Protein AF-A0A7J2PLG6-F1 (afdb_monomer_lite)

Sequence (198 aa):
MCVLGKSFGFSSGSFSFTNLDLTNATNHTRTRCGAFNETLKMNRSHRKILAENLRHYLSGRITNFEFMDRIEPIYPTNDKGVKAVENSFWYCYDDLRKHKNTGKDKLTDEAENHIRRFILFLKSDNEYEWKDPKFSNPIKWILSLITFGIYPKKAEESESENIELGDERVWPFFRQTEFEKEINEPKYLNKKRHHNTV

Structure (mmCIF, N/CA/C/O backbone):
data_AF-A0A7J2PLG6-F1
#
_entry.id   AF-A0A7J2PLG6-F1
#
loop_
_atom_site.group_PDB
_atom_site.id
_atom_site.type_symbol
_atom_site.label_atom_id
_atom_site.label_alt_id
_atom_site.label_comp_id
_atom_site.label_asym_id
_atom_site.label_entity_id
_atom_site.label_seq_id
_atom_site.pdbx_PDB_ins_code
_atom_site.Cartn_x
_atom_site.Cartn_y
_atom_site.Cartn_z
_atom_site.occupancy
_atom_site.B_iso_or_equiv
_atom_site.auth_seq_id
_atom_site.auth_comp_id
_atom_site.auth_asym_id
_atom_site.auth_atom_id
_atom_site.pdbx_PDB_model_num
ATOM 1 N N . MET A 1 1 ? 39.739 20.919 -47.867 1.00 32.69 1 MET A N 1
ATOM 2 C CA . MET A 1 1 ? 40.530 19.802 -47.305 1.00 32.69 1 MET A CA 1
ATOM 3 C C . MET A 1 1 ? 39.739 18.536 -47.563 1.00 32.69 1 MET A C 1
ATOM 5 O O . MET A 1 1 ? 38.628 18.430 -47.076 1.00 32.69 1 MET A O 1
ATOM 9 N N . CYS A 1 2 ? 40.079 17.840 -48.643 1.00 27.45 2 CYS A N 1
ATOM 10 C CA . CYS A 1 2 ? 40.933 16.644 -48.640 1.00 27.45 2 CYS A CA 1
ATOM 11 C C . CYS A 1 2 ? 40.218 15.396 -48.087 1.00 27.45 2 CYS A C 1
ATOM 13 O O . CYS A 1 2 ? 39.788 15.445 -46.947 1.00 27.45 2 CYS A O 1
ATOM 15 N N . VAL A 1 3 ? 40.163 14.217 -48.714 1.00 29.70 3 VAL A N 1
ATOM 16 C CA . VAL A 1 3 ? 40.283 13.698 -50.098 1.00 29.70 3 VAL A CA 1
ATOM 17 C C . VAL A 1 3 ? 40.416 12.176 -49.907 1.00 29.70 3 VAL A C 1
ATOM 19 O O . VAL A 1 3 ? 41.252 11.767 -49.110 1.00 29.70 3 VAL A O 1
ATOM 22 N N . LEU A 1 4 ? 39.644 11.393 -50.678 1.00 34.41 4 LEU A N 1
ATOM 23 C CA . LEU A 1 4 ? 39.874 9.986 -51.085 1.00 34.41 4 LEU A CA 1
ATOM 24 C C . LEU A 1 4 ? 39.886 8.899 -49.984 1.00 34.41 4 LEU A C 1
ATOM 26 O O . LEU A 1 4 ? 40.407 9.077 -48.899 1.00 34.41 4 LEU A O 1
ATOM 30 N N . GLY A 1 5 ? 39.389 7.685 -50.208 1.00 29.52 5 GLY A N 1
ATOM 31 C CA . GLY A 1 5 ? 38.891 7.040 -51.419 1.00 29.52 5 GLY A CA 1
ATOM 32 C C . GLY A 1 5 ? 39.075 5.522 -51.301 1.00 29.52 5 GLY A C 1
ATOM 33 O O . GLY A 1 5 ? 39.943 5.071 -50.557 1.00 29.52 5 GLY A O 1
ATOM 34 N N . LYS A 1 6 ? 38.276 4.747 -52.044 1.00 34.66 6 LYS A N 1
ATOM 35 C CA . LYS A 1 6 ? 38.730 3.668 -52.945 1.00 34.66 6 LYS A CA 1
ATOM 36 C C . LYS A 1 6 ? 37.541 2.880 -53.498 1.00 34.66 6 LYS A C 1
ATOM 38 O O . LYS A 1 6 ? 36.707 2.364 -52.765 1.00 34.66 6 LYS A O 1
ATOM 43 N N . SER A 1 7 ? 37.527 2.813 -54.822 1.00 33.19 7 SER A N 1
ATOM 44 C CA . SER A 1 7 ? 36.666 2.015 -55.687 1.00 33.19 7 SER A CA 1
ATOM 45 C C . SER A 1 7 ? 37.121 0.556 -55.734 1.00 33.19 7 SER A C 1
ATOM 47 O O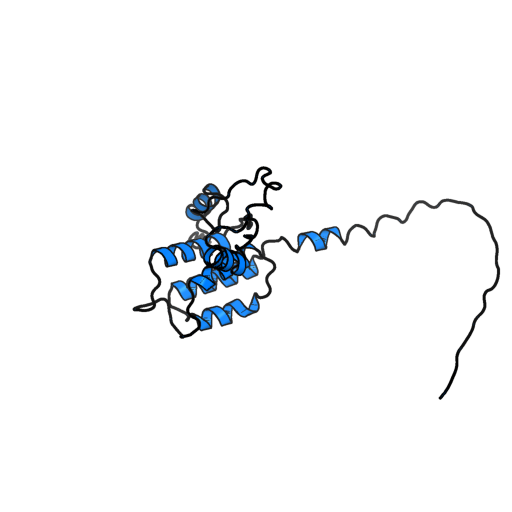 . SER A 1 7 ? 38.321 0.324 -55.738 1.00 33.19 7 SER A O 1
ATOM 49 N N . PHE A 1 8 ? 36.180 -0.374 -55.903 1.00 30.53 8 PHE A N 1
ATOM 50 C CA . PHE A 1 8 ? 36.282 -1.639 -56.658 1.00 30.53 8 PHE A CA 1
ATOM 51 C C . PHE A 1 8 ? 34.815 -2.005 -56.972 1.00 30.53 8 PHE A C 1
ATOM 53 O O . PHE A 1 8 ? 33.996 -2.029 -56.065 1.00 30.53 8 PHE A O 1
ATOM 60 N N . GLY A 1 9 ? 34.329 -2.084 -58.210 1.00 29.42 9 GLY A N 1
ATOM 61 C CA . GLY A 1 9 ? 34.795 -2.914 -59.316 1.00 29.42 9 GLY A CA 1
ATOM 62 C C . GLY A 1 9 ? 33.712 -3.974 -59.561 1.00 29.42 9 GLY A C 1
ATOM 63 O O . GLY A 1 9 ? 33.808 -5.072 -59.028 1.00 29.42 9 GLY A O 1
ATOM 64 N N . PHE A 1 10 ? 32.639 -3.627 -60.286 1.00 29.39 10 PHE A N 1
ATOM 65 C CA . PHE A 1 10 ? 31.578 -4.577 -60.645 1.00 29.39 10 PHE A CA 1
ATOM 66 C C . PHE A 1 10 ? 32.073 -5.484 -61.775 1.00 29.39 10 PHE A C 1
ATOM 68 O O . PHE A 1 10 ? 32.256 -5.029 -62.902 1.00 29.39 10 PHE A O 1
ATOM 75 N N . SER A 1 11 ? 32.295 -6.760 -61.459 1.00 33.78 11 SER A N 1
ATOM 76 C CA . SER A 1 11 ? 32.516 -7.817 -62.446 1.00 33.78 11 SER A CA 1
ATOM 77 C C . SER A 1 11 ? 31.187 -8.498 -62.760 1.00 33.78 11 SER A C 1
ATOM 79 O O . SER A 1 11 ? 30.507 -9.012 -61.872 1.00 33.78 11 SER A O 1
ATOM 81 N N . SER A 1 12 ? 30.814 -8.467 -64.034 1.00 38.50 12 SER A N 1
ATOM 82 C CA . SER A 1 12 ? 29.697 -9.196 -64.620 1.00 38.50 12 SER A CA 1
ATOM 83 C C . SER A 1 12 ? 29.982 -10.699 -64.642 1.00 38.50 12 SER A C 1
ATOM 85 O O . SER A 1 12 ? 30.903 -11.144 -65.325 1.00 38.50 12 SER A O 1
ATOM 87 N N . GLY A 1 13 ? 29.145 -11.483 -63.966 1.00 29.78 13 GLY A N 1
ATOM 88 C CA . GLY A 1 13 ? 29.085 -12.934 -64.107 1.00 29.78 13 GLY A CA 1
ATOM 89 C C . GLY A 1 13 ? 27.631 -13.391 -64.092 1.00 29.78 13 GLY A C 1
ATOM 90 O O . GLY A 1 13 ? 26.967 -13.317 -63.065 1.00 29.78 13 GLY A O 1
ATOM 91 N N . SER A 1 14 ? 27.129 -13.825 -65.247 1.00 37.16 14 SER A N 1
ATOM 92 C CA . SER A 1 14 ? 25.913 -14.642 -65.346 1.00 37.16 14 SER A CA 1
ATOM 93 C C . SER A 1 14 ? 26.238 -16.058 -64.881 1.00 37.16 14 SER A C 1
ATOM 95 O O . SER A 1 14 ? 27.313 -16.507 -65.240 1.00 37.16 14 SER A O 1
ATOM 97 N N . PHE A 1 15 ? 25.343 -16.758 -64.170 1.00 29.20 15 PHE A N 1
ATOM 98 C CA . PHE A 1 15 ? 25.041 -18.185 -64.396 1.00 29.20 15 PHE A CA 1
ATOM 99 C C . PHE A 1 15 ? 23.816 -18.664 -63.583 1.00 29.20 15 PHE A C 1
ATOM 101 O O . PHE A 1 15 ? 23.764 -18.546 -62.366 1.00 29.20 15 PHE A O 1
ATOM 108 N N . SER A 1 16 ? 22.862 -19.201 -64.350 1.00 30.00 16 SER A N 1
ATOM 109 C CA . SER A 1 16 ? 21.848 -20.246 -64.124 1.00 30.00 16 SER A CA 1
ATOM 110 C C . SER A 1 16 ? 21.074 -20.382 -62.804 1.00 30.00 16 SER A C 1
ATOM 112 O O . SER A 1 16 ? 21.605 -20.726 -61.754 1.00 30.00 16 SER A O 1
ATOM 114 N N . PHE A 1 17 ? 19.747 -20.325 -62.953 1.00 34.75 17 PHE A N 1
ATOM 115 C CA . PHE A 1 17 ? 18.782 -21.011 -62.097 1.00 34.75 17 PHE A CA 1
ATOM 116 C C . PHE A 1 17 ? 18.991 -22.528 -62.178 1.00 34.75 17 PHE A C 1
ATOM 118 O O . PHE A 1 17 ? 19.035 -23.052 -63.287 1.00 34.75 17 PHE A O 1
ATOM 125 N N . THR A 1 18 ? 19.064 -23.206 -61.029 1.00 34.62 18 THR A N 1
ATOM 126 C CA . THR A 1 18 ? 18.303 -24.433 -60.710 1.00 34.62 18 THR A CA 1
ATOM 127 C C . THR A 1 18 ? 18.626 -24.927 -59.296 1.00 34.62 18 THR A C 1
ATOM 129 O O . THR A 1 18 ? 19.777 -24.889 -58.878 1.00 34.62 18 THR A O 1
ATOM 132 N N . ASN A 1 19 ? 17.591 -25.482 -58.656 1.00 33.81 19 ASN A N 1
ATOM 133 C CA . ASN A 1 19 ? 17.579 -26.354 -57.472 1.00 33.81 19 ASN A CA 1
ATOM 134 C C . ASN A 1 19 ? 17.530 -25.684 -56.089 1.00 33.81 19 ASN A C 1
ATOM 136 O O . ASN A 1 19 ? 18.521 -25.505 -55.395 1.00 33.81 19 ASN A O 1
ATOM 140 N N . LEU A 1 20 ? 16.291 -25.335 -55.722 1.00 41.91 20 LEU A N 1
ATOM 141 C CA . LEU A 1 20 ? 15.584 -25.798 -54.522 1.00 41.91 20 LEU A CA 1
ATOM 142 C C . LEU A 1 20 ? 16.463 -26.526 -53.483 1.00 41.91 20 LEU A C 1
ATOM 144 O O . LEU A 1 20 ? 16.718 -27.717 -53.628 1.00 41.91 20 LEU A O 1
ATOM 148 N N . ASP A 1 21 ? 16.812 -25.834 -52.398 1.00 34.81 21 ASP A N 1
ATOM 149 C CA . ASP A 1 21 ? 17.150 -26.486 -51.133 1.00 34.81 21 ASP A CA 1
ATOM 150 C C . ASP A 1 21 ? 16.326 -25.836 -50.016 1.00 34.81 21 ASP A C 1
ATOM 152 O O . ASP A 1 21 ? 16.499 -24.677 -49.631 1.00 34.81 21 ASP A O 1
ATOM 156 N N . LEU A 1 22 ? 15.309 -26.577 -49.586 1.00 42.62 22 LEU A N 1
ATOM 157 C CA . LEU A 1 22 ? 14.216 -26.147 -48.721 1.00 42.62 22 LEU A CA 1
ATOM 158 C C . LEU A 1 22 ? 14.543 -26.484 -47.260 1.00 42.62 22 LEU A C 1
ATOM 160 O O . LEU A 1 22 ? 13.762 -27.144 -46.589 1.00 42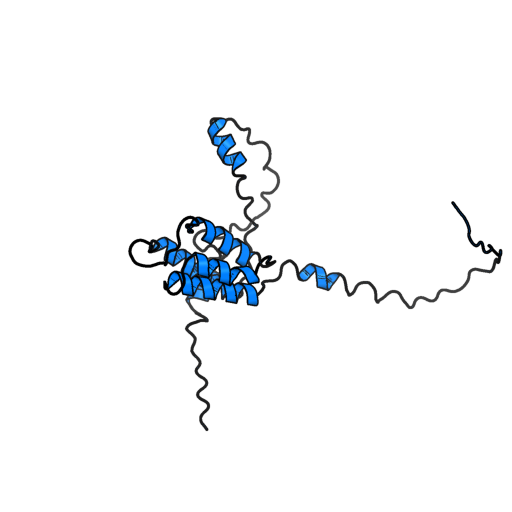.62 22 LEU A O 1
ATOM 164 N N . THR A 1 23 ? 15.699 -26.069 -46.740 1.00 43.56 23 THR A N 1
ATOM 165 C CA . THR A 1 23 ? 16.068 -26.380 -45.345 1.00 43.56 23 THR A CA 1
ATOM 166 C C . THR A 1 23 ? 16.925 -25.296 -44.692 1.00 43.56 23 THR A C 1
ATOM 168 O O . THR A 1 23 ? 18.078 -25.553 -44.363 1.00 43.56 23 THR A O 1
ATOM 171 N N . ASN A 1 24 ? 16.391 -24.085 -44.461 1.00 46.50 24 ASN A N 1
ATOM 172 C CA . ASN A 1 24 ? 16.874 -23.260 -43.332 1.00 46.50 24 ASN A CA 1
ATOM 173 C C . ASN A 1 24 ? 15.986 -22.065 -42.923 1.00 46.50 24 ASN A C 1
ATOM 175 O O . ASN A 1 24 ? 16.475 -20.973 -42.641 1.00 46.50 24 ASN A O 1
ATOM 179 N N . ALA A 1 25 ? 14.666 -22.249 -42.856 1.00 39.38 25 ALA A N 1
ATOM 180 C CA . ALA A 1 25 ? 13.738 -21.186 -42.455 1.00 39.38 25 ALA A CA 1
ATOM 181 C C . ALA A 1 25 ? 12.968 -21.523 -41.167 1.00 39.38 25 ALA A C 1
ATOM 183 O O . ALA A 1 25 ? 11.745 -21.461 -41.148 1.00 39.38 25 ALA A O 1
ATOM 184 N N . THR A 1 26 ? 13.650 -21.894 -40.077 1.00 44.25 26 THR A N 1
ATOM 185 C CA . THR A 1 26 ? 12.968 -22.201 -38.797 1.00 44.25 26 THR A CA 1
ATOM 186 C C . THR A 1 26 ? 13.691 -21.729 -37.532 1.00 44.25 26 THR A C 1
ATOM 188 O O . THR A 1 26 ? 13.482 -22.310 -36.475 1.00 44.25 26 THR A O 1
ATOM 191 N N . ASN A 1 27 ? 14.484 -20.647 -37.566 1.00 44.53 27 ASN A N 1
ATOM 192 C CA . ASN A 1 27 ? 15.124 -20.140 -36.332 1.00 44.53 27 ASN A CA 1
ATOM 193 C C . ASN A 1 27 ? 14.933 -18.649 -36.003 1.00 44.53 27 ASN A C 1
ATOM 195 O O . ASN A 1 27 ? 15.409 -18.211 -34.960 1.00 44.53 27 ASN A O 1
ATOM 199 N N . HIS A 1 28 ? 14.182 -17.866 -36.788 1.00 39.28 28 HIS A N 1
ATOM 200 C CA . HIS A 1 28 ? 14.011 -16.426 -36.502 1.00 39.28 28 HIS A CA 1
ATOM 201 C C . HIS A 1 28 ? 12.699 -16.013 -35.818 1.00 39.28 28 HIS A C 1
ATOM 203 O O . HIS A 1 28 ? 12.540 -14.847 -35.460 1.00 39.28 28 HIS A O 1
ATOM 209 N N . THR A 1 29 ? 11.782 -16.941 -35.540 1.00 40.22 29 THR A N 1
ATOM 210 C CA . THR A 1 29 ? 10.486 -16.621 -34.907 1.00 40.22 29 THR A CA 1
ATOM 211 C C . THR A 1 29 ? 10.425 -16.886 -33.400 1.00 40.22 29 THR A C 1
ATOM 213 O O . THR A 1 29 ? 9.434 -16.529 -32.766 1.00 40.22 29 THR A O 1
ATOM 216 N N . ARG A 1 30 ? 11.471 -17.454 -32.780 1.00 41.41 30 ARG A N 1
ATOM 217 C CA . ARG A 1 30 ? 11.405 -17.887 -31.368 1.00 41.41 30 ARG A CA 1
ATOM 218 C C . ARG A 1 30 ? 11.794 -16.825 -30.332 1.00 41.41 30 ARG A C 1
ATOM 220 O O . ARG A 1 30 ? 11.528 -17.019 -29.152 1.00 41.41 30 ARG A O 1
ATOM 227 N N . THR A 1 31 ? 12.350 -15.683 -30.735 1.00 42.94 31 THR A N 1
ATOM 228 C CA . THR A 1 31 ? 12.842 -14.678 -29.767 1.00 42.94 31 THR A CA 1
ATOM 229 C C . THR A 1 31 ? 11.871 -13.518 -29.535 1.00 42.94 31 THR A C 1
ATOM 231 O O . THR A 1 31 ? 11.942 -12.849 -28.510 1.00 42.94 31 THR A O 1
ATOM 234 N N . ARG A 1 32 ? 10.912 -13.281 -30.441 1.00 37.84 32 ARG A N 1
ATOM 235 C CA . ARG A 1 32 ? 10.001 -12.122 -30.344 1.00 37.84 32 ARG A CA 1
ATOM 236 C C . ARG A 1 32 ? 8.737 -12.389 -29.517 1.00 37.84 32 ARG A C 1
ATOM 238 O O . ARG A 1 32 ? 8.156 -11.452 -28.986 1.00 37.84 32 ARG A O 1
ATOM 245 N N . CYS A 1 33 ? 8.359 -13.658 -29.346 1.00 38.09 33 CYS A N 1
ATOM 246 C CA . CYS A 1 33 ? 7.206 -14.057 -28.530 1.00 38.09 33 CYS A CA 1
ATOM 247 C C . CYS A 1 33 ? 7.512 -14.063 -27.015 1.00 38.09 33 CYS A C 1
ATOM 249 O O . CYS A 1 33 ? 6.596 -13.992 -26.204 1.00 38.09 33 CYS A O 1
ATOM 251 N N . GLY A 1 34 ? 8.795 -14.117 -26.627 1.00 36.22 34 GLY A N 1
ATOM 252 C CA . GLY A 1 34 ? 9.220 -14.044 -25.222 1.00 36.22 34 GLY A CA 1
ATOM 253 C C . GLY A 1 34 ? 9.212 -12.621 -24.654 1.00 36.22 34 GLY A C 1
ATOM 254 O O . GLY A 1 34 ? 8.787 -12.420 -23.523 1.00 36.22 34 GLY A O 1
ATOM 255 N N . ALA A 1 35 ? 9.604 -11.628 -25.460 1.00 41.62 35 ALA A N 1
ATOM 256 C CA . ALA A 1 35 ? 9.714 -10.232 -25.025 1.00 41.62 35 ALA A CA 1
ATOM 257 C C . ALA A 1 35 ? 8.358 -9.501 -24.923 1.00 41.62 35 ALA A C 1
ATOM 259 O O . ALA A 1 35 ? 8.227 -8.538 -24.173 1.00 41.62 35 ALA A O 1
ATOM 260 N N . PHE A 1 36 ? 7.325 -9.959 -25.643 1.00 40.47 36 PHE A N 1
ATOM 261 C CA . PHE A 1 36 ? 5.990 -9.345 -25.585 1.00 40.47 36 PHE A CA 1
ATOM 262 C C . PHE A 1 36 ? 5.192 -9.753 -24.330 1.00 40.47 36 PHE A C 1
ATOM 264 O O . PHE A 1 36 ? 4.306 -9.025 -23.900 1.00 40.47 36 PHE A O 1
ATOM 271 N N . ASN A 1 37 ? 5.547 -10.870 -23.686 1.00 42.91 37 ASN A N 1
ATOM 272 C CA . ASN A 1 37 ? 4.908 -11.331 -22.444 1.00 42.91 37 ASN A CA 1
ATOM 273 C C . ASN A 1 37 ? 5.548 -10.760 -21.166 1.00 42.91 37 ASN A C 1
ATOM 275 O O . ASN A 1 37 ? 5.071 -11.023 -20.063 1.00 42.91 37 ASN A O 1
ATOM 279 N N . GLU A 1 38 ? 6.625 -9.984 -21.282 1.00 45.03 38 GLU A N 1
ATOM 280 C CA . GLU A 1 38 ? 7.332 -9.407 -20.132 1.00 45.03 38 GLU A CA 1
ATOM 281 C C . GLU A 1 38 ? 6.713 -8.075 -19.663 1.00 45.03 38 GLU A C 1
ATOM 283 O O . GLU A 1 38 ? 6.906 -7.658 -18.523 1.00 45.03 38 GLU A O 1
ATOM 288 N N . THR A 1 39 ? 5.893 -7.432 -20.501 1.00 48.12 39 THR A N 1
ATOM 289 C CA . THR A 1 39 ? 5.262 -6.127 -20.226 1.00 48.12 39 THR A CA 1
ATOM 290 C C . THR A 1 39 ? 3.930 -6.205 -19.472 1.00 48.12 39 THR A C 1
ATOM 292 O O . THR A 1 39 ? 3.474 -5.187 -18.959 1.00 48.12 39 THR A O 1
ATOM 295 N N . LEU A 1 40 ? 3.322 -7.390 -19.346 1.00 54.06 40 LEU A N 1
ATOM 296 C CA . LEU A 1 40 ? 2.063 -7.603 -18.608 1.00 54.06 40 LEU A CA 1
ATOM 297 C C . LEU A 1 40 ? 2.243 -8.367 -17.290 1.00 54.06 40 LEU A C 1
ATOM 299 O O . LEU A 1 40 ? 1.289 -8.551 -16.540 1.00 54.06 40 LEU A O 1
ATOM 303 N N . LYS A 1 41 ? 3.459 -8.827 -16.994 1.00 68.00 41 LYS A N 1
ATOM 304 C CA . LYS A 1 41 ? 3.670 -9.817 -15.946 1.00 68.00 41 LYS A CA 1
ATOM 305 C C . LYS A 1 41 ? 3.757 -9.167 -14.567 1.00 68.00 41 LYS A C 1
ATOM 307 O O . LYS A 1 41 ? 4.602 -8.306 -14.326 1.00 68.00 41 LYS A O 1
ATOM 312 N N . MET A 1 42 ? 2.922 -9.648 -13.645 1.00 80.25 42 MET A N 1
ATOM 313 C CA . MET A 1 42 ? 3.057 -9.411 -12.206 1.00 80.25 42 MET A CA 1
ATOM 314 C C . MET A 1 42 ? 4.531 -9.534 -11.770 1.00 80.25 42 MET A C 1
ATOM 316 O O . MET A 1 42 ? 5.157 -10.585 -11.938 1.00 80.25 42 MET A O 1
ATOM 320 N N . ASN A 1 43 ? 5.071 -8.488 -11.144 1.00 89.88 43 ASN A N 1
ATOM 321 C CA . ASN A 1 43 ? 6.421 -8.469 -10.595 1.00 89.88 43 ASN A CA 1
ATOM 322 C C . ASN A 1 43 ? 6.370 -8.717 -9.085 1.00 89.88 43 ASN A C 1
ATOM 324 O O . ASN A 1 43 ? 6.169 -7.813 -8.268 1.00 89.88 43 ASN A O 1
ATOM 328 N N . ARG A 1 44 ? 6.604 -9.976 -8.701 1.00 92.12 44 ARG A N 1
ATOM 329 C CA . ARG A 1 44 ? 6.548 -10.407 -7.299 1.00 92.12 44 ARG A CA 1
ATOM 330 C C . ARG A 1 44 ? 7.496 -9.631 -6.387 1.00 92.12 44 ARG A C 1
ATOM 332 O O . ARG A 1 44 ? 7.140 -9.369 -5.238 1.00 92.12 44 ARG A O 1
ATOM 339 N N . SER A 1 45 ? 8.693 -9.303 -6.872 1.00 94.75 45 SER A N 1
ATOM 340 C CA . SER A 1 45 ? 9.695 -8.582 -6.084 1.00 94.75 45 SER A CA 1
ATOM 341 C C . SER A 1 45 ? 9.188 -7.185 -5.731 1.00 94.75 45 SER A C 1
ATOM 343 O O . SER A 1 45 ? 9.154 -6.816 -4.557 1.00 94.75 45 SER A O 1
ATOM 345 N N . HIS A 1 46 ? 8.667 -6.460 -6.725 1.00 95.62 46 HIS A N 1
ATOM 346 C CA . HIS A 1 46 ? 8.139 -5.109 -6.531 1.00 95.62 46 HIS A CA 1
ATOM 347 C C . HIS A 1 46 ? 6.919 -5.112 -5.609 1.00 95.62 46 HIS A C 1
ATOM 349 O O . HIS A 1 46 ? 6.861 -4.341 -4.651 1.00 95.62 46 HIS A O 1
ATOM 355 N N . ARG A 1 47 ? 5.986 -6.053 -5.814 1.00 95.94 47 ARG A N 1
ATOM 356 C CA . ARG A 1 47 ? 4.840 -6.227 -4.912 1.00 95.94 47 ARG A CA 1
ATOM 357 C C . ARG A 1 47 ? 5.262 -6.517 -3.474 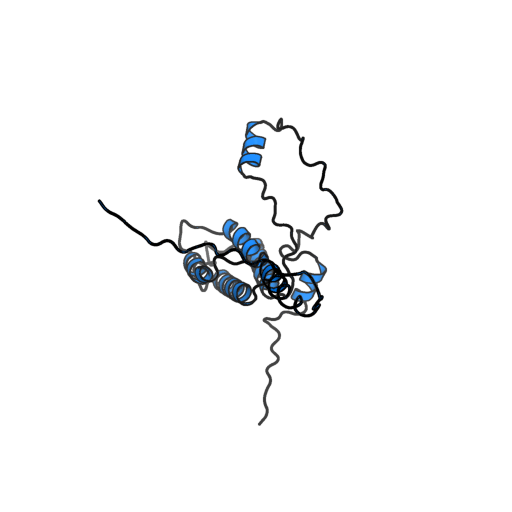1.00 95.94 47 ARG A C 1
ATOM 359 O O . ARG A 1 47 ? 4.659 -5.997 -2.535 1.00 95.94 47 ARG A O 1
ATOM 366 N N . LYS A 1 48 ? 6.301 -7.340 -3.278 1.00 95.81 48 LYS A N 1
ATOM 367 C CA . LYS A 1 48 ? 6.824 -7.654 -1.944 1.00 95.81 48 LYS A CA 1
ATOM 368 C C . LYS A 1 48 ? 7.358 -6.399 -1.254 1.00 95.81 48 LYS A C 1
ATOM 370 O O . LYS A 1 48 ? 6.989 -6.197 -0.098 1.00 95.81 48 LYS A O 1
ATOM 375 N N . ILE A 1 49 ? 8.172 -5.606 -1.954 1.00 96.88 49 ILE A N 1
ATOM 376 C CA . ILE A 1 49 ? 8.779 -4.368 -1.444 1.00 96.88 49 ILE A CA 1
ATOM 377 C C . ILE A 1 49 ? 7.695 -3.353 -1.069 1.00 96.88 49 ILE A C 1
ATOM 379 O O . ILE A 1 49 ? 7.691 -2.858 0.058 1.00 96.88 49 ILE A O 1
ATOM 383 N N . LEU A 1 50 ? 6.730 -3.096 -1.958 1.00 97.06 50 LEU A N 1
ATOM 384 C CA . LEU A 1 50 ? 5.655 -2.140 -1.683 1.00 97.06 50 LEU A CA 1
ATOM 385 C C . LEU A 1 50 ? 4.797 -2.578 -0.486 1.00 97.06 50 LEU A C 1
ATOM 387 O O . LEU A 1 50 ? 4.561 -1.798 0.433 1.00 97.06 50 LEU A O 1
ATOM 391 N N . ALA A 1 51 ? 4.385 -3.847 -0.439 1.00 96.69 51 ALA A N 1
ATOM 392 C CA . ALA A 1 51 ? 3.562 -4.366 0.653 1.00 96.69 51 ALA A CA 1
ATOM 393 C C . ALA A 1 51 ? 4.265 -4.312 2.020 1.00 96.69 51 ALA A C 1
ATOM 395 O O . ALA A 1 51 ? 3.627 -4.069 3.046 1.00 96.69 51 ALA A O 1
ATOM 396 N N . GLU A 1 52 ? 5.573 -4.570 2.054 1.00 96.75 52 GLU A N 1
ATOM 397 C CA . GLU A 1 52 ? 6.365 -4.513 3.283 1.00 96.75 52 GLU A CA 1
ATOM 398 C C . GLU A 1 52 ? 6.495 -3.078 3.801 1.00 96.75 52 GLU A C 1
ATOM 400 O O . GLU A 1 52 ? 6.256 -2.825 4.985 1.00 96.75 52 GLU A O 1
ATOM 405 N N . ASN A 1 53 ? 6.764 -2.124 2.910 1.00 97.44 53 ASN A N 1
ATOM 406 C CA . ASN A 1 53 ? 6.850 -0.715 3.276 1.00 97.44 53 ASN A CA 1
ATOM 407 C C . ASN A 1 53 ? 5.489 -0.126 3.676 1.00 97.44 53 ASN A C 1
ATOM 409 O O . ASN A 1 53 ? 5.422 0.569 4.689 1.00 97.44 53 ASN A O 1
ATOM 413 N N . LEU A 1 54 ? 4.393 -0.485 2.995 1.00 95.88 54 LEU A N 1
ATOM 414 C CA . LEU A 1 54 ? 3.034 -0.110 3.415 1.00 95.88 54 LEU A CA 1
ATOM 415 C C . LEU A 1 54 ? 2.737 -0.618 4.829 1.00 95.88 54 LEU A C 1
ATOM 417 O O . LEU A 1 54 ? 2.217 0.120 5.663 1.00 95.88 54 LEU A O 1
ATOM 421 N N . ARG A 1 55 ? 3.125 -1.860 5.145 1.00 96.25 55 ARG A N 1
ATOM 422 C CA . ARG A 1 55 ? 2.973 -2.419 6.495 1.00 96.25 55 ARG A CA 1
ATOM 423 C C . ARG A 1 55 ? 3.794 -1.648 7.527 1.00 96.25 55 ARG A C 1
ATOM 425 O O . ARG A 1 55 ? 3.312 -1.413 8.635 1.00 96.25 55 ARG A O 1
ATOM 432 N N . HIS A 1 56 ? 5.030 -1.273 7.201 1.00 97.38 56 HIS A N 1
ATOM 433 C CA . HIS A 1 56 ? 5.867 -0.480 8.096 1.00 97.38 56 HIS A CA 1
ATOM 434 C C . HIS A 1 56 ? 5.281 0.907 8.357 1.00 97.38 56 HIS A C 1
ATOM 436 O O . HIS A 1 56 ? 5.220 1.304 9.525 1.00 97.38 56 HIS A O 1
ATOM 442 N N . TYR A 1 57 ? 4.809 1.596 7.316 1.00 95.75 57 TYR A N 1
ATOM 443 C CA . TYR A 1 57 ? 4.172 2.904 7.448 1.00 95.75 57 TYR A CA 1
ATOM 444 C C . TYR A 1 57 ? 2.884 2.809 8.269 1.00 95.75 57 TYR A C 1
ATOM 446 O O . TYR A 1 57 ? 2.760 3.498 9.277 1.00 95.75 57 TYR A O 1
ATOM 454 N N . LEU A 1 58 ? 1.997 1.864 7.932 1.00 94.75 58 LEU A N 1
ATOM 455 C CA . LEU A 1 58 ? 0.746 1.618 8.654 1.00 94.75 58 LEU A CA 1
ATOM 456 C C . LEU A 1 58 ? 0.986 1.337 10.146 1.00 94.75 58 LEU A C 1
ATOM 458 O O . LEU A 1 58 ? 0.227 1.791 10.992 1.00 94.75 58 LEU A O 1
ATOM 462 N N . SER A 1 59 ? 2.065 0.626 10.486 1.00 96.06 59 SER A N 1
ATOM 463 C CA . SER A 1 59 ? 2.447 0.362 11.882 1.00 96.06 59 SER A CA 1
ATOM 464 C C . SER A 1 59 ? 3.139 1.532 12.602 1.00 96.06 59 SER A C 1
ATOM 466 O O . SER A 1 59 ? 3.565 1.364 13.744 1.00 96.06 59 SER A O 1
ATOM 468 N N . GLY A 1 60 ? 3.335 2.676 11.940 1.00 95.94 60 GLY A N 1
ATOM 469 C CA . GLY A 1 60 ? 4.042 3.837 12.489 1.00 95.94 60 GLY A CA 1
ATOM 470 C C . GLY A 1 60 ? 5.553 3.638 12.665 1.00 95.94 60 GLY A C 1
ATOM 471 O O . GLY A 1 60 ? 6.212 4.418 13.355 1.00 95.94 60 GLY A O 1
ATOM 472 N N . ARG A 1 61 ? 6.140 2.585 12.079 1.00 97.50 61 ARG A N 1
ATOM 473 C CA . ARG A 1 61 ? 7.576 2.283 12.232 1.00 97.50 61 ARG A CA 1
ATOM 474 C C . ARG A 1 61 ? 8.444 3.249 11.444 1.00 97.50 61 ARG A C 1
ATOM 476 O O . ARG A 1 61 ? 9.464 3.698 11.963 1.00 97.50 61 ARG A O 1
ATOM 483 N N . ILE A 1 62 ? 8.010 3.568 10.231 1.00 97.50 62 ILE A N 1
ATOM 484 C CA . ILE A 1 62 ? 8.682 4.491 9.319 1.00 97.50 62 ILE A CA 1
ATOM 485 C C . ILE A 1 62 ? 7.828 5.733 9.111 1.00 97.50 62 ILE A C 1
ATOM 487 O O . ILE A 1 62 ? 6.615 5.703 9.336 1.00 97.50 62 ILE A O 1
ATOM 491 N N . THR A 1 63 ? 8.463 6.823 8.705 1.00 96.19 63 THR A N 1
ATOM 492 C CA . THR A 1 63 ? 7.742 8.025 8.282 1.00 96.19 63 THR A CA 1
ATOM 493 C C . THR A 1 63 ? 7.240 7.904 6.850 1.00 96.19 63 THR A C 1
ATOM 495 O O . THR A 1 63 ? 7.679 7.037 6.099 1.00 96.19 63 THR A O 1
ATOM 498 N N . ASN A 1 64 ? 6.361 8.819 6.461 1.00 93.25 64 ASN A N 1
ATOM 499 C CA . ASN A 1 64 ? 5.944 9.031 5.078 1.00 93.25 64 ASN A CA 1
ATOM 500 C C . ASN A 1 64 ? 7.169 9.182 4.138 1.00 93.25 64 ASN A C 1
ATOM 502 O O . ASN A 1 64 ? 7.305 8.411 3.196 1.00 93.25 64 ASN A O 1
ATOM 506 N N . PHE A 1 65 ? 8.137 10.056 4.453 1.00 94.75 65 PHE A N 1
ATOM 507 C CA . PHE A 1 65 ? 9.333 10.222 3.603 1.00 94.75 65 PHE A CA 1
ATOM 508 C C . PHE A 1 65 ? 10.207 8.960 3.520 1.00 94.75 65 PHE A C 1
ATOM 510 O O . PHE A 1 65 ? 10.577 8.541 2.433 1.00 94.75 65 PHE A O 1
ATOM 517 N N . GLU A 1 66 ? 10.451 8.277 4.643 1.00 96.75 66 GLU A N 1
ATOM 518 C CA . GLU A 1 66 ? 11.174 6.997 4.647 1.00 96.75 66 GLU A CA 1
ATOM 519 C C . GLU A 1 66 ? 10.441 5.903 3.860 1.00 96.75 66 GLU A C 1
ATOM 521 O O . GLU A 1 66 ? 11.078 4.984 3.353 1.00 96.75 66 GLU A O 1
ATOM 526 N N . PHE A 1 67 ? 9.108 5.958 3.779 1.00 95.44 67 PHE A N 1
ATOM 527 C CA . PHE A 1 67 ? 8.345 5.076 2.904 1.00 95.44 67 PHE A CA 1
ATOM 528 C C . PHE A 1 67 ? 8.690 5.347 1.436 1.00 95.44 67 PHE A C 1
ATOM 530 O O . PHE A 1 67 ? 9.011 4.388 0.737 1.00 95.44 67 PHE A O 1
ATOM 537 N N . MET A 1 68 ? 8.706 6.614 1.008 1.00 91.69 68 MET A N 1
ATOM 538 C CA . MET A 1 68 ? 9.053 7.007 -0.365 1.00 91.69 68 MET A CA 1
ATOM 539 C C . MET A 1 68 ? 10.471 6.575 -0.743 1.00 91.69 68 MET A C 1
ATOM 541 O O . MET A 1 68 ? 10.645 5.875 -1.741 1.00 91.69 68 MET A O 1
ATOM 545 N N . ASP A 1 69 ? 11.456 6.866 0.109 1.00 95.12 69 ASP A N 1
ATOM 546 C CA . ASP A 1 69 ? 12.856 6.474 -0.113 1.00 95.12 69 ASP A CA 1
ATOM 547 C C . ASP A 1 69 ? 13.002 4.951 -0.293 1.00 95.12 69 ASP A C 1
ATOM 549 O O . ASP A 1 69 ? 13.805 4.459 -1.083 1.00 95.12 69 ASP A O 1
ATOM 553 N N . ARG A 1 70 ? 12.209 4.158 0.439 1.00 96.19 70 ARG A N 1
ATOM 554 C CA . ARG A 1 70 ? 12.289 2.689 0.395 1.00 96.19 70 ARG A CA 1
ATOM 555 C C . ARG A 1 70 ? 11.569 2.058 -0.788 1.00 96.19 70 ARG A C 1
ATOM 557 O O . ARG A 1 70 ? 11.843 0.893 -1.088 1.00 96.19 70 ARG A O 1
ATOM 564 N N . ILE A 1 71 ? 10.636 2.768 -1.416 1.00 95.19 71 ILE A N 1
ATOM 565 C CA . ILE A 1 71 ? 9.966 2.301 -2.634 1.00 95.19 71 ILE A CA 1
ATOM 566 C C . ILE A 1 71 ? 10.606 2.878 -3.900 1.00 95.19 71 ILE A C 1
ATOM 568 O O . ILE A 1 71 ? 10.377 2.331 -4.969 1.00 95.19 71 ILE A O 1
ATOM 572 N N . GLU A 1 72 ? 11.463 3.897 -3.809 1.00 94.06 72 GLU A N 1
ATOM 573 C CA . GLU A 1 72 ? 12.220 4.431 -4.952 1.00 94.06 72 GLU A CA 1
ATOM 574 C C . GLU A 1 72 ? 12.882 3.335 -5.824 1.00 94.06 72 GLU A C 1
ATOM 576 O O . GLU A 1 72 ? 12.702 3.367 -7.044 1.00 94.06 72 GLU A O 1
ATOM 581 N N . PRO A 1 73 ? 13.536 2.289 -5.266 1.00 94.69 73 PRO A N 1
ATOM 582 C CA . PRO A 1 73 ? 14.233 1.287 -6.076 1.00 94.69 73 PRO A CA 1
ATOM 583 C C . PRO A 1 73 ? 13.338 0.413 -6.966 1.00 94.69 73 PRO A C 1
ATOM 585 O O . PRO A 1 73 ? 13.861 -0.317 -7.807 1.00 94.69 73 PRO A O 1
ATOM 588 N N . ILE A 1 74 ? 12.013 0.420 -6.767 1.00 93.75 74 ILE A N 1
ATOM 589 C CA . ILE A 1 74 ? 11.079 -0.337 -7.617 1.00 93.75 74 ILE A CA 1
ATOM 590 C C . ILE A 1 74 ? 10.534 0.492 -8.786 1.00 93.75 74 ILE A C 1
ATOM 592 O O . ILE A 1 74 ? 9.742 -0.034 -9.571 1.00 93.75 74 ILE A O 1
ATOM 596 N N . TYR A 1 75 ? 10.963 1.752 -8.939 1.00 87.25 75 TYR A N 1
ATOM 597 C CA . TYR A 1 75 ? 10.556 2.622 -10.041 1.00 87.25 75 TYR A CA 1
ATOM 598 C C . TYR A 1 75 ? 11.625 2.737 -11.144 1.00 87.25 75 TYR A C 1
ATOM 600 O O . TYR A 1 75 ? 12.806 2.896 -10.843 1.00 87.25 75 TYR A O 1
ATOM 608 N N . PRO A 1 76 ? 11.220 2.711 -12.433 1.00 87.38 76 PRO A N 1
ATOM 609 C CA . PRO A 1 76 ? 9.867 2.442 -12.925 1.00 87.38 76 PRO A CA 1
ATOM 610 C C . PRO A 1 76 ? 9.517 0.940 -12.878 1.00 87.38 76 PRO A C 1
ATOM 612 O O . PRO A 1 76 ? 10.315 0.081 -13.244 1.00 87.38 76 PRO A O 1
ATOM 615 N N . THR A 1 77 ? 8.281 0.614 -12.488 1.00 89.75 77 THR A N 1
ATOM 616 C CA . THR A 1 77 ? 7.758 -0.766 -12.481 1.00 89.75 77 THR A CA 1
ATOM 617 C C . THR A 1 77 ? 6.838 -1.030 -13.679 1.00 89.75 77 THR A C 1
ATOM 619 O O . THR A 1 77 ? 6.078 -0.157 -14.098 1.00 89.75 77 THR A O 1
ATOM 622 N N . ASN A 1 78 ? 6.838 -2.256 -14.210 1.00 89.50 78 ASN A N 1
ATOM 623 C CA . ASN A 1 78 ? 5.859 -2.703 -15.214 1.00 89.50 78 ASN A CA 1
ATOM 624 C C . ASN A 1 78 ? 4.632 -3.401 -14.599 1.00 89.50 78 ASN A C 1
ATOM 626 O O . ASN A 1 78 ? 3.660 -3.654 -15.303 1.00 89.50 78 ASN A O 1
ATOM 630 N N . ASP A 1 79 ? 4.634 -3.676 -13.291 1.00 91.81 79 ASP A N 1
ATOM 631 C CA . ASP A 1 79 ? 3.482 -4.277 -12.613 1.00 91.81 79 ASP A CA 1
ATOM 632 C C . ASP A 1 79 ? 2.366 -3.240 -12.429 1.00 91.81 79 ASP A C 1
ATOM 634 O O . ASP A 1 79 ? 2.494 -2.303 -11.633 1.00 91.81 79 ASP A O 1
ATOM 638 N N . LYS A 1 80 ? 1.262 -3.423 -13.162 1.00 91.94 80 LYS A N 1
ATOM 639 C CA . LYS A 1 80 ? 0.085 -2.543 -13.113 1.00 91.94 80 LYS A CA 1
ATOM 640 C C . LYS A 1 80 ? -0.540 -2.469 -11.722 1.00 91.94 80 LYS A C 1
ATOM 642 O O . LYS A 1 80 ? -0.959 -1.399 -11.301 1.00 91.94 80 LYS A O 1
ATOM 647 N N . GLY A 1 81 ? -0.537 -3.574 -10.977 1.00 92.31 81 GLY A N 1
ATOM 648 C CA . GLY A 1 81 ? -1.072 -3.618 -9.619 1.00 92.31 81 GLY A CA 1
ATOM 649 C C . GLY A 1 81 ? -0.238 -2.797 -8.639 1.00 92.31 81 GLY A C 1
ATOM 650 O O . GLY A 1 81 ? -0.793 -2.120 -7.779 1.00 92.31 81 GLY A O 1
ATOM 651 N N . VAL A 1 82 ? 1.089 -2.803 -8.799 1.00 94.50 82 VAL A N 1
ATOM 652 C CA . VAL A 1 82 ? 1.990 -1.942 -8.012 1.00 94.50 82 VAL A CA 1
ATOM 653 C C . VAL A 1 82 ? 1.721 -0.468 -8.318 1.00 94.50 82 VAL A C 1
ATOM 655 O O . VAL A 1 82 ? 1.521 0.302 -7.383 1.00 94.50 82 VAL A O 1
ATOM 658 N N . LYS A 1 83 ? 1.639 -0.095 -9.604 1.00 92.19 83 LYS A N 1
ATOM 659 C CA . LYS A 1 83 ? 1.318 1.279 -10.037 1.00 92.19 83 LYS A CA 1
ATOM 660 C C . LYS A 1 83 ? -0.025 1.756 -9.496 1.00 92.19 83 LYS A C 1
ATOM 662 O O . LYS A 1 83 ? -0.139 2.859 -8.982 1.00 92.19 83 LYS A O 1
ATOM 667 N N . ALA A 1 84 ? -1.051 0.919 -9.606 1.00 91.06 84 ALA A N 1
ATOM 668 C CA . ALA A 1 84 ? -2.399 1.269 -9.187 1.00 91.06 84 ALA A CA 1
ATOM 669 C C . ALA A 1 84 ? -2.495 1.505 -7.673 1.00 91.06 84 ALA A C 1
ATOM 671 O O . ALA A 1 84 ? -3.112 2.479 -7.233 1.00 91.06 84 ALA A O 1
ATOM 672 N N . VAL A 1 85 ? -1.859 0.636 -6.880 1.00 92.62 85 VAL A N 1
ATOM 673 C CA . VAL A 1 85 ? -1.809 0.778 -5.421 1.00 92.62 85 VAL A CA 1
ATOM 674 C C . VAL A 1 85 ? -1.024 2.016 -5.006 1.00 92.62 85 VAL A C 1
ATOM 676 O O . VAL A 1 85 ? -1.498 2.751 -4.145 1.00 92.62 85 VAL A O 1
ATOM 679 N N . GLU A 1 86 ? 0.145 2.266 -5.596 1.00 90.31 86 GLU A N 1
ATOM 680 C CA . GLU A 1 86 ? 0.924 3.467 -5.285 1.00 90.31 86 GLU A CA 1
ATOM 681 C C . GLU A 1 86 ? 0.151 4.742 -5.636 1.00 90.31 86 GLU A C 1
ATOM 683 O O . GLU A 1 86 ? -0.032 5.584 -4.760 1.00 90.31 86 GLU A O 1
ATOM 688 N N . ASN A 1 87 ? -0.375 4.853 -6.858 1.00 86.69 87 ASN A N 1
ATOM 689 C CA . ASN A 1 87 ? -1.173 6.011 -7.268 1.00 86.69 87 ASN A CA 1
ATOM 690 C C . ASN A 1 87 ? -2.349 6.267 -6.316 1.00 86.69 87 ASN A C 1
ATOM 692 O O . ASN A 1 87 ? -2.665 7.411 -6.007 1.00 86.69 87 ASN A O 1
ATOM 696 N N . SER A 1 88 ? -2.995 5.208 -5.824 1.00 86.12 88 SER A N 1
ATOM 697 C CA . SER A 1 88 ? -4.095 5.350 -4.863 1.00 86.12 88 SER A CA 1
ATOM 698 C C . SER A 1 88 ? -3.605 5.766 -3.478 1.00 86.12 88 SER A C 1
ATOM 700 O O . SER A 1 88 ? -4.246 6.576 -2.815 1.00 86.12 88 SER A O 1
ATOM 702 N N . PHE A 1 89 ? -2.454 5.249 -3.045 1.00 83.94 89 PHE A N 1
ATOM 703 C CA . PHE A 1 89 ? -1.826 5.632 -1.784 1.00 83.94 89 PHE A CA 1
ATOM 704 C C . PHE A 1 89 ? -1.355 7.093 -1.787 1.00 83.94 89 PHE A C 1
ATOM 706 O O . PHE A 1 89 ? -1.439 7.749 -0.751 1.00 83.94 89 PHE A O 1
ATOM 713 N N . TRP A 1 90 ? -0.941 7.623 -2.944 1.00 79.50 90 TRP A N 1
ATOM 714 C CA . TRP A 1 90 ? -0.550 9.026 -3.114 1.00 79.50 90 TRP A CA 1
ATOM 715 C C . TRP A 1 90 ? -1.637 10.005 -2.643 1.00 79.50 90 TRP A C 1
ATOM 717 O O . TRP A 1 90 ? -1.341 10.996 -1.985 1.00 79.50 90 TRP A O 1
ATOM 727 N N . TYR A 1 91 ? -2.917 9.705 -2.886 1.00 71.50 91 TYR A N 1
ATOM 728 C CA . TYR A 1 91 ? -4.029 10.554 -2.432 1.00 71.50 91 TYR A CA 1
ATOM 729 C C . TYR A 1 91 ? -4.220 10.584 -0.909 1.00 71.50 91 TYR A C 1
ATOM 731 O O . TYR A 1 91 ? -4.914 11.459 -0.395 1.00 71.50 91 TYR A O 1
ATOM 739 N N . CYS A 1 92 ? -3.627 9.639 -0.180 1.00 66.69 92 CYS A N 1
ATOM 740 C CA . CYS A 1 92 ? -3.662 9.583 1.281 1.00 66.69 92 CYS A CA 1
ATOM 741 C C . CYS A 1 92 ? -2.395 10.168 1.927 1.00 66.69 92 CYS A C 1
ATOM 743 O O . CYS A 1 92 ? -2.207 10.018 3.135 1.00 66.69 92 CYS A O 1
ATOM 745 N N . TYR A 1 93 ? -1.515 10.786 1.136 1.00 68.38 93 TYR A N 1
ATOM 746 C CA . TYR A 1 93 ? -0.170 11.178 1.537 1.00 68.38 93 TYR A CA 1
ATOM 747 C C . TYR A 1 93 ? -0.039 12.704 1.730 1.00 68.38 93 TYR A C 1
ATOM 749 O O . TYR A 1 93 ? -0.677 13.487 1.032 1.00 68.38 93 TYR A O 1
ATOM 757 N N . ASP A 1 94 ? 0.795 13.134 2.686 1.00 80.56 94 ASP A N 1
ATOM 758 C CA . ASP A 1 94 ? 1.161 14.546 2.925 1.00 80.56 94 ASP A CA 1
ATOM 759 C C . ASP A 1 94 ? 2.651 14.746 2.600 1.00 80.56 94 ASP A C 1
ATOM 761 O O . ASP A 1 94 ? 3.521 14.249 3.321 1.00 80.56 94 ASP A O 1
ATOM 765 N N . ASP A 1 95 ? 2.935 15.462 1.507 1.00 80.56 95 ASP A N 1
ATOM 766 C CA . ASP A 1 95 ? 4.290 15.763 1.016 1.00 80.56 95 ASP A CA 1
ATOM 767 C C . ASP A 1 95 ? 4.971 16.923 1.751 1.00 80.56 95 ASP A C 1
ATOM 769 O O . ASP A 1 95 ? 6.187 17.097 1.666 1.00 80.56 95 ASP A O 1
ATOM 773 N N . LEU A 1 96 ? 4.210 17.745 2.473 1.00 85.81 96 LEU A N 1
ATOM 774 C CA . LEU A 1 96 ? 4.718 18.992 3.042 1.00 85.81 96 LEU A CA 1
ATOM 775 C C . LEU A 1 96 ? 5.385 18.770 4.398 1.00 85.81 96 LEU A C 1
ATOM 777 O O . LEU A 1 96 ? 6.152 19.617 4.865 1.00 85.81 96 LEU A O 1
ATOM 781 N N . ARG A 1 97 ? 5.102 17.639 5.054 1.00 91.56 97 ARG A N 1
ATOM 782 C CA . ARG A 1 97 ? 5.570 17.380 6.414 1.00 91.56 97 ARG A CA 1
ATOM 783 C C . ARG A 1 97 ? 5.918 15.919 6.664 1.00 91.56 97 ARG A C 1
ATOM 785 O O . ARG A 1 97 ? 5.123 15.010 6.435 1.00 91.56 97 ARG A O 1
ATOM 792 N N . LYS A 1 98 ? 7.081 15.707 7.290 1.00 94.94 98 LYS A N 1
ATOM 793 C CA . LYS A 1 98 ? 7.490 14.398 7.815 1.00 94.94 98 LYS A CA 1
ATOM 794 C C . LYS A 1 98 ? 6.565 13.975 8.964 1.00 94.94 98 LYS A C 1
ATOM 796 O O . LYS A 1 98 ? 6.479 14.675 9.974 1.00 94.94 98 LYS A O 1
ATOM 801 N N . HIS A 1 99 ? 5.912 12.824 8.843 1.00 93.50 99 HIS A N 1
ATOM 802 C CA . HIS A 1 99 ? 5.010 12.280 9.861 1.00 93.50 99 HIS A CA 1
ATOM 803 C C . HIS A 1 99 ? 4.985 10.742 9.850 1.00 93.50 99 HIS A C 1
ATOM 805 O O . HIS A 1 99 ? 5.458 10.095 8.915 1.00 93.50 99 HIS A O 1
ATOM 811 N N . LYS A 1 100 ? 4.448 10.151 10.920 1.00 95.56 100 LYS A N 1
ATOM 812 C CA . LYS A 1 100 ? 4.201 8.706 11.076 1.00 95.56 100 LYS A CA 1
ATOM 813 C C . LYS A 1 100 ? 2.701 8.477 11.226 1.00 95.56 100 LYS A C 1
ATOM 815 O O . LYS A 1 100 ? 2.028 9.360 11.745 1.00 95.56 100 LYS A O 1
ATOM 820 N N . ASN A 1 101 ? 2.205 7.287 10.878 1.00 93.69 101 ASN A N 1
ATOM 82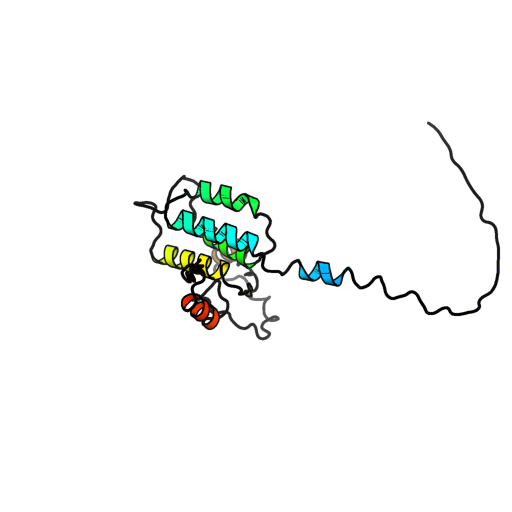1 C CA . ASN A 1 101 ? 0.809 6.897 11.115 1.00 93.69 101 ASN A CA 1
ATOM 822 C C . ASN A 1 101 ? 0.519 6.663 12.617 1.00 93.69 101 ASN A C 1
ATOM 824 O O . ASN A 1 101 ? 0.313 5.535 13.062 1.00 93.69 101 ASN A O 1
ATOM 828 N N . THR A 1 102 ? 0.597 7.713 13.435 1.00 94.88 102 THR A N 1
ATOM 829 C CA . THR A 1 102 ? 0.443 7.656 14.896 1.00 94.88 102 THR A CA 1
ATOM 830 C C . THR A 1 102 ? -0.077 8.979 15.451 1.00 94.88 102 THR A C 1
ATOM 832 O O . THR A 1 102 ? 0.251 10.046 14.933 1.00 94.88 102 THR A O 1
ATOM 835 N N . GLY A 1 103 ? -0.800 8.930 16.572 1.00 93.69 103 GLY A N 1
ATOM 836 C CA . GLY A 1 103 ? -1.256 10.133 17.273 1.00 93.69 103 GLY A CA 1
ATOM 837 C C . GLY A 1 103 ? -2.151 11.007 16.392 1.00 93.69 103 GLY A C 1
ATOM 838 O O . GLY A 1 103 ? -3.077 10.504 15.766 1.00 93.69 103 GLY A O 1
ATOM 839 N N . LYS A 1 104 ? -1.857 12.310 16.330 1.00 92.00 104 LYS A N 1
ATOM 840 C CA . LYS A 1 104 ? -2.609 13.281 15.512 1.00 92.00 104 LYS A CA 1
ATOM 841 C C . LYS A 1 104 ? -2.479 13.069 13.997 1.00 92.00 104 LYS A C 1
ATOM 843 O O . LYS A 1 104 ? -3.302 13.576 13.251 1.00 92.00 104 LYS A O 1
ATOM 848 N N . ASP A 1 105 ? -1.446 12.343 13.573 1.00 90.50 105 ASP A N 1
ATOM 849 C CA . ASP A 1 105 ? -1.143 12.052 12.167 1.00 90.50 105 ASP A CA 1
ATOM 850 C C . ASP A 1 105 ? -1.619 10.644 11.777 1.00 90.50 105 ASP A C 1
ATOM 852 O O . ASP A 1 105 ? -1.217 10.099 10.750 1.00 90.50 105 ASP A O 1
ATOM 856 N N . LYS A 1 106 ? -2.427 10.012 12.638 1.00 90.62 106 LYS A N 1
ATOM 857 C CA . LYS A 1 106 ? -2.987 8.695 12.378 1.00 90.62 106 LYS A CA 1
ATOM 858 C C . LYS A 1 106 ? -4.086 8.801 11.319 1.00 90.62 106 LYS A C 1
ATOM 860 O O . LYS A 1 106 ? -4.987 9.630 11.423 1.00 90.62 106 LYS A O 1
ATOM 865 N N . LEU A 1 107 ? -4.018 7.916 10.338 1.00 89.12 107 LEU A N 1
ATOM 866 C CA . LEU A 1 107 ? -5.045 7.678 9.339 1.00 89.12 107 LEU A CA 1
ATOM 867 C C . LEU A 1 107 ? -6.363 7.260 10.000 1.00 89.12 107 LEU A C 1
ATOM 869 O O . LEU A 1 107 ? -6.389 6.666 11.083 1.00 89.12 107 LEU A O 1
ATOM 873 N N . THR A 1 108 ? -7.466 7.549 9.313 1.00 88.62 108 THR A N 1
ATOM 874 C CA . THR A 1 108 ? -8.787 7.050 9.700 1.00 88.62 108 THR A CA 1
ATOM 875 C C . THR A 1 108 ? -8.834 5.527 9.583 1.00 88.62 108 THR A C 1
ATOM 877 O O . THR A 1 108 ? -8.111 4.929 8.782 1.00 88.62 108 THR A O 1
ATOM 880 N N . ASP A 1 109 ? -9.719 4.883 10.344 1.00 88.38 109 ASP A N 1
ATOM 881 C CA . ASP A 1 109 ? -9.864 3.422 10.298 1.00 88.38 109 ASP A CA 1
ATOM 882 C C . ASP A 1 109 ? -10.235 2.921 8.889 1.00 88.38 109 ASP A C 1
ATOM 884 O O . ASP A 1 109 ? -9.796 1.851 8.467 1.00 88.38 109 ASP A O 1
ATOM 888 N N . GLU A 1 110 ? -10.988 3.721 8.130 1.00 85.38 110 GLU A N 1
ATOM 889 C CA . GLU A 1 110 ? -11.318 3.460 6.727 1.00 85.38 110 GLU A CA 1
ATOM 890 C C . GLU A 1 110 ? -10.071 3.464 5.828 1.00 85.38 110 GLU A C 1
ATOM 892 O O . GLU A 1 110 ? -9.833 2.501 5.097 1.00 85.38 110 GLU A O 1
ATOM 897 N N . ALA A 1 111 ? -9.225 4.494 5.932 1.00 86.50 111 ALA A N 1
ATOM 898 C CA . ALA A 1 111 ? -7.982 4.576 5.167 1.00 86.50 111 ALA A CA 1
ATOM 899 C C . ALA A 1 111 ? -7.004 3.451 5.547 1.00 86.50 111 ALA A C 1
ATOM 901 O O . ALA A 1 111 ? -6.393 2.826 4.675 1.00 86.50 111 ALA A O 1
ATOM 902 N N . GLU A 1 112 ? -6.899 3.116 6.837 1.00 89.38 112 GLU A N 1
ATOM 903 C CA . GLU A 1 112 ? -6.111 1.965 7.276 1.00 89.38 112 GLU A CA 1
ATOM 904 C C . GLU A 1 112 ? -6.645 0.647 6.692 1.00 89.38 112 GLU A C 1
ATOM 906 O O . GLU A 1 112 ? -5.858 -0.215 6.295 1.00 89.38 112 GLU A O 1
ATOM 911 N N . ASN A 1 113 ? -7.968 0.477 6.607 1.00 89.44 113 ASN A N 1
ATOM 912 C CA . ASN A 1 113 ? -8.585 -0.708 6.011 1.00 89.44 113 ASN A CA 1
ATOM 913 C C . ASN A 1 113 ? -8.321 -0.812 4.504 1.00 89.44 113 ASN A C 1
ATOM 915 O O . ASN A 1 113 ? -8.035 -1.913 4.023 1.00 89.44 113 ASN A O 1
ATOM 919 N N . HIS A 1 114 ? -8.320 0.306 3.775 1.00 88.88 114 HIS A N 1
ATOM 920 C CA . HIS A 1 114 ? -7.875 0.327 2.381 1.00 88.88 114 HIS A CA 1
ATOM 921 C C . HIS A 1 114 ? -6.413 -0.113 2.252 1.00 88.88 114 HIS A C 1
ATOM 923 O O . HIS A 1 114 ? -6.121 -1.051 1.510 1.00 88.88 114 HIS A O 1
ATOM 929 N N . ILE A 1 115 ? -5.501 0.444 3.054 1.00 91.75 115 ILE A N 1
ATOM 930 C CA . ILE A 1 115 ? -4.082 0.052 3.022 1.00 91.75 115 ILE A CA 1
ATOM 931 C C . ILE A 1 115 ? -3.896 -1.432 3.370 1.00 91.75 115 ILE A C 1
ATOM 933 O O . ILE A 1 115 ? -3.108 -2.128 2.725 1.00 91.75 115 ILE A O 1
ATOM 937 N N . ARG A 1 116 ? -4.636 -1.965 4.353 1.00 93.38 116 ARG A N 1
ATOM 938 C CA . ARG A 1 116 ? -4.617 -3.404 4.683 1.00 93.38 116 ARG A CA 1
ATOM 939 C C . ARG A 1 116 ? -5.017 -4.259 3.483 1.00 93.38 116 ARG A C 1
ATOM 941 O O . ARG A 1 116 ? -4.361 -5.266 3.211 1.00 93.38 116 ARG A O 1
ATOM 948 N N . ARG A 1 117 ? -6.046 -3.847 2.743 1.00 94.00 117 ARG A N 1
ATOM 949 C CA . ARG A 1 117 ? -6.477 -4.528 1.520 1.00 94.00 117 ARG A CA 1
ATOM 950 C C . ARG A 1 117 ? -5.433 -4.430 0.407 1.00 94.00 117 ARG A C 1
ATOM 952 O O . ARG A 1 117 ? -5.201 -5.423 -0.278 1.00 94.00 117 ARG A O 1
ATOM 959 N N . PHE A 1 118 ? -4.744 -3.298 0.271 1.00 94.62 118 PHE A N 1
ATOM 960 C CA . PHE A 1 118 ? -3.646 -3.147 -0.692 1.00 94.62 118 PHE A CA 1
ATOM 961 C C . PHE A 1 118 ? -2.516 -4.128 -0.386 1.00 94.62 118 PHE A C 1
ATOM 963 O O . PHE A 1 118 ? -2.047 -4.842 -1.270 1.00 94.62 118 PHE A O 1
ATOM 970 N N . ILE A 1 119 ? -2.117 -4.217 0.887 1.00 95.44 119 ILE A N 1
ATOM 971 C CA . ILE A 1 119 ? -1.110 -5.177 1.352 1.00 95.44 119 ILE A CA 1
ATOM 972 C C . ILE A 1 119 ? -1.552 -6.609 1.030 1.00 95.44 119 ILE A C 1
ATOM 974 O O . ILE A 1 119 ? -0.728 -7.404 0.573 1.00 95.44 119 ILE A O 1
ATOM 978 N N . LEU A 1 120 ? -2.830 -6.939 1.246 1.00 95.25 120 LEU A N 1
ATOM 979 C CA . LEU A 1 120 ? -3.379 -8.257 0.933 1.00 95.25 120 LEU A CA 1
ATOM 980 C C . LEU A 1 120 ? -3.282 -8.565 -0.568 1.00 95.25 120 LEU A C 1
ATOM 982 O O . LEU A 1 120 ? -2.717 -9.589 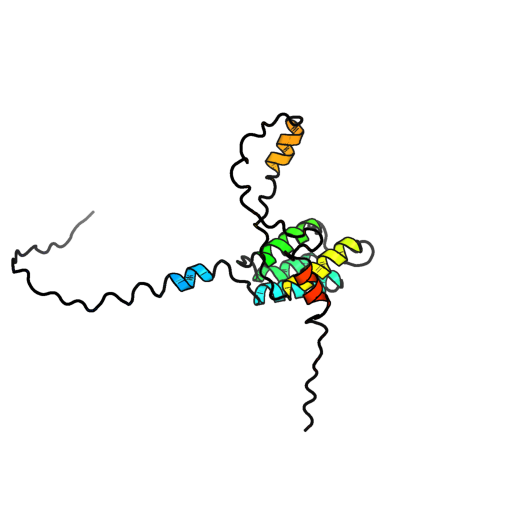-0.947 1.00 95.25 120 LEU A O 1
ATOM 986 N N . PHE A 1 121 ? -3.737 -7.651 -1.423 1.00 94.62 121 PHE A N 1
ATOM 987 C CA . PHE A 1 121 ? -3.666 -7.798 -2.876 1.00 94.62 121 PHE A CA 1
ATOM 988 C C . PHE A 1 121 ? -2.233 -7.949 -3.389 1.00 94.62 121 PHE A C 1
ATOM 990 O O . PHE A 1 121 ? -1.938 -8.877 -4.141 1.00 94.62 121 PHE A O 1
ATOM 997 N N . LEU A 1 122 ? -1.307 -7.100 -2.939 1.00 95.06 122 LEU A N 1
ATOM 998 C CA . LEU A 1 122 ? 0.100 -7.174 -3.342 1.00 95.06 122 LEU A CA 1
ATOM 999 C C . LEU A 1 122 ? 0.749 -8.513 -2.945 1.00 95.06 122 LEU A C 1
ATOM 1001 O O . LEU A 1 122 ? 1.710 -8.963 -3.568 1.00 95.06 122 LEU A O 1
ATOM 1005 N N . LYS A 1 123 ? 0.238 -9.180 -1.907 1.00 93.50 123 LYS A N 1
ATOM 1006 C CA . LYS A 1 123 ? 0.699 -10.518 -1.503 1.00 93.50 123 LYS A CA 1
ATOM 1007 C C . LYS A 1 123 ? -0.020 -11.649 -2.227 1.00 93.50 123 LYS A C 1
ATOM 1009 O O . LYS A 1 123 ? 0.524 -12.756 -2.296 1.00 93.50 123 LYS A O 1
ATOM 1014 N N . SER A 1 124 ? -1.201 -11.383 -2.765 1.00 92.19 124 SER A N 1
ATOM 1015 C CA . SER A 1 124 ? -1.953 -12.337 -3.566 1.00 92.19 124 SER A CA 1
ATOM 1016 C C . SER A 1 124 ? -1.246 -12.649 -4.886 1.00 92.19 124 SER A C 1
ATOM 1018 O O . SER A 1 124 ? -0.288 -11.976 -5.282 1.00 92.19 124 SER A O 1
ATOM 1020 N N . ASP A 1 125 ? -1.707 -13.702 -5.553 1.00 91.62 125 ASP A N 1
ATOM 1021 C CA . ASP A 1 125 ? -1.219 -14.079 -6.886 1.00 91.62 125 ASP A CA 1
ATOM 1022 C C . ASP A 1 125 ? -2.125 -13.534 -7.995 1.00 91.62 125 ASP A C 1
ATOM 1024 O O . ASP A 1 125 ? -1.899 -13.836 -9.161 1.00 91.62 125 ASP A O 1
ATOM 1028 N N . ASN A 1 126 ? -3.126 -12.724 -7.630 1.00 91.44 126 ASN A N 1
ATOM 1029 C CA . ASN A 1 126 ? -4.084 -12.161 -8.570 1.00 91.44 126 ASN A CA 1
ATOM 1030 C C . ASN A 1 126 ? -3.406 -11.115 -9.456 1.00 91.44 126 ASN A C 1
ATOM 1032 O O . ASN A 1 126 ? -2.659 -10.245 -8.983 1.00 91.44 126 ASN A O 1
ATOM 1036 N N . GLU A 1 127 ? -3.663 -11.195 -10.755 1.00 91.88 127 GLU A N 1
ATOM 1037 C CA . GLU A 1 127 ? -3.235 -10.170 -11.694 1.00 91.88 127 GLU A CA 1
ATOM 1038 C C . GLU A 1 127 ? -4.091 -8.912 -11.524 1.00 91.88 127 GLU A C 1
ATOM 1040 O O . GLU A 1 127 ? -5.182 -8.935 -10.960 1.00 91.88 127 GLU A O 1
ATOM 1045 N N . TYR A 1 128 ? -3.550 -7.769 -11.940 1.00 91.00 128 TYR A N 1
ATOM 1046 C CA . TYR A 1 128 ? -4.326 -6.537 -11.925 1.00 91.00 128 TYR A CA 1
ATOM 1047 C C . TYR A 1 128 ? -5.133 -6.458 -13.221 1.00 91.00 128 TYR A C 1
ATOM 1049 O O . TYR A 1 128 ? -4.569 -6.188 -14.281 1.00 91.00 128 TYR A O 1
ATOM 1057 N N . GLU A 1 129 ? -6.431 -6.738 -13.123 1.00 90.25 129 GLU A N 1
ATOM 1058 C CA . GLU A 1 129 ? -7.339 -6.868 -14.275 1.00 90.25 129 GLU A CA 1
ATOM 1059 C C . GLU A 1 129 ? -8.139 -5.602 -14.578 1.00 90.25 129 GLU A C 1
ATOM 1061 O O . GLU A 1 129 ? -8.696 -5.464 -15.668 1.00 90.25 129 GLU A O 1
ATOM 1066 N N . TRP A 1 130 ? -8.171 -4.651 -13.642 1.00 85.88 130 TRP A N 1
ATOM 1067 C CA . TRP A 1 130 ? -8.781 -3.354 -13.890 1.00 85.88 130 TRP A CA 1
ATOM 1068 C C . TRP A 1 130 ? -8.105 -2.723 -15.105 1.00 85.88 130 TRP A C 1
ATOM 1070 O O . TRP A 1 130 ? -6.885 -2.531 -15.132 1.00 85.88 130 TRP A O 1
ATOM 1080 N N . LYS A 1 131 ? -8.906 -2.403 -16.127 1.00 80.06 131 LYS A N 1
ATOM 1081 C CA . LYS A 1 131 ? -8.445 -1.525 -17.200 1.00 80.06 131 LYS A CA 1
ATOM 1082 C C . LYS A 1 131 ? -7.989 -0.252 -16.505 1.00 80.06 131 LYS A C 1
ATOM 1084 O O . LYS A 1 131 ? -8.765 0.290 -15.715 1.00 80.06 131 LYS A O 1
ATOM 1089 N N . ASP A 1 132 ? -6.735 0.151 -16.745 1.00 62.53 132 ASP A N 1
ATOM 1090 C CA . ASP A 1 132 ? -6.193 1.402 -16.216 1.00 62.53 132 ASP A CA 1
ATOM 1091 C C . ASP A 1 132 ? -7.305 2.439 -16.337 1.00 62.53 132 ASP A C 1
ATOM 1093 O O . ASP A 1 132 ? -7.862 2.566 -17.441 1.00 62.53 132 ASP A O 1
ATOM 1097 N N . PRO A 1 133 ? -7.721 3.100 -15.239 1.00 49.38 133 PRO A N 1
ATOM 1098 C CA . PRO A 1 133 ? -8.756 4.093 -15.365 1.00 49.38 133 PRO A CA 1
ATOM 1099 C C . PRO A 1 133 ? -8.304 5.016 -16.488 1.00 49.38 133 PRO A C 1
ATOM 1101 O O . PRO A 1 133 ? -7.176 5.522 -16.473 1.00 49.38 133 PRO A O 1
ATOM 1104 N N . LYS A 1 134 ? -9.179 5.268 -17.466 1.00 43.75 134 LYS A N 1
ATOM 1105 C CA . LYS A 1 134 ? -9.170 6.574 -18.116 1.00 43.75 134 LYS A CA 1
ATOM 1106 C C . LYS A 1 134 ? -9.440 7.546 -16.967 1.00 43.75 134 LYS A C 1
ATOM 1108 O O . LYS A 1 134 ? -10.584 7.942 -16.777 1.00 43.75 134 LYS A O 1
ATOM 1113 N N . PHE A 1 135 ? -8.437 7.833 -16.127 1.00 43.03 135 PHE A N 1
ATOM 1114 C CA . PHE A 1 135 ? -8.538 8.803 -15.054 1.00 43.03 135 PHE A CA 1
ATOM 1115 C C . PHE A 1 135 ? -9.096 10.026 -15.745 1.00 43.03 135 PHE A C 1
ATOM 1117 O O . PHE A 1 135 ? -8.508 10.498 -16.725 1.00 43.03 135 PHE A O 1
ATOM 1124 N N . SER A 1 136 ? -10.309 10.421 -15.353 1.00 44.09 136 SER A N 1
ATOM 1125 C CA . SER A 1 136 ? -11.013 11.519 -15.987 1.00 44.09 136 SER A CA 1
ATOM 1126 C C . SER A 1 136 ? -10.044 12.683 -15.969 1.00 44.09 136 SER A C 1
ATOM 1128 O O . SER A 1 136 ? -9.702 13.172 -14.894 1.00 44.09 136 SER A O 1
ATOM 1130 N N . ASN A 1 137 ? -9.522 13.012 -17.151 1.00 47.44 137 ASN A N 1
ATOM 1131 C CA . ASN A 1 137 ? -8.494 14.016 -17.349 1.00 47.44 137 ASN A CA 1
ATOM 1132 C C . ASN A 1 137 ? -8.864 15.203 -16.442 1.00 47.44 137 ASN A C 1
ATOM 1134 O O . ASN A 1 137 ? -9.991 15.682 -16.575 1.00 47.44 137 ASN A O 1
ATOM 1138 N N . PRO A 1 138 ? -8.039 15.622 -15.467 1.00 54.75 138 PRO A N 1
ATOM 1139 C CA . PRO A 1 138 ? -8.450 16.618 -14.468 1.00 54.75 138 PRO A CA 1
ATOM 1140 C C . PRO A 1 138 ? -8.943 17.906 -15.142 1.00 54.75 138 PRO A C 1
ATOM 1142 O O . PRO A 1 138 ? -9.858 18.571 -14.664 1.00 54.75 138 PRO A O 1
ATOM 1145 N N . ILE A 1 139 ? -8.432 18.165 -16.347 1.00 54.78 139 ILE A N 1
ATOM 1146 C CA . ILE A 1 139 ? -8.887 19.196 -17.276 1.00 54.78 139 ILE A CA 1
ATOM 1147 C C . ILE A 1 139 ? -10.354 18.996 -17.697 1.00 54.78 139 ILE A C 1
ATOM 1149 O O . ILE A 1 139 ? -11.098 19.962 -17.712 1.00 54.78 139 ILE A O 1
ATOM 1153 N N . LYS A 1 140 ? -10.821 17.777 -17.999 1.00 53.38 140 LYS A N 1
ATOM 1154 C CA . LYS A 1 140 ? -12.236 17.481 -18.313 1.00 53.38 140 LYS A CA 1
ATOM 1155 C C . LYS A 1 140 ? -13.165 17.735 -17.124 1.00 53.38 140 LYS A C 1
ATOM 1157 O O . LYS A 1 140 ? -14.251 18.269 -17.326 1.00 53.38 140 LYS A O 1
ATOM 1162 N N . TRP A 1 141 ? -12.750 17.388 -15.904 1.00 50.38 141 TRP A N 1
ATOM 1163 C CA . TRP A 1 141 ? -13.533 17.678 -14.696 1.00 50.38 141 TRP A CA 1
ATOM 1164 C C . TRP A 1 141 ? -13.622 19.193 -14.442 1.00 50.38 141 TRP A C 1
ATOM 1166 O O . TRP A 1 141 ? -14.717 19.727 -14.270 1.00 50.38 141 TRP A O 1
ATOM 1176 N N . ILE A 1 142 ? -12.498 19.909 -14.562 1.00 57.97 142 ILE A N 1
ATOM 1177 C CA . ILE A 1 142 ? -12.443 21.377 -14.474 1.00 57.97 142 ILE A CA 1
ATOM 1178 C C . ILE A 1 142 ? -13.273 22.039 -15.589 1.00 57.97 142 ILE A C 1
ATOM 1180 O O . ILE A 1 142 ? -14.054 22.949 -15.325 1.00 57.97 142 ILE A O 1
ATOM 1184 N N . LEU A 1 143 ? -13.176 21.563 -16.833 1.00 56.75 143 LEU A N 1
ATOM 1185 C CA . LEU A 1 143 ? -13.962 22.076 -17.958 1.00 56.75 143 LEU A CA 1
ATOM 1186 C C . LEU A 1 143 ? -15.459 21.812 -17.771 1.00 56.75 143 LEU A C 1
ATOM 1188 O O . LEU A 1 143 ? -16.259 22.680 -18.102 1.00 56.75 143 LEU A O 1
ATOM 1192 N N . SER A 1 144 ? -15.861 20.670 -17.210 1.00 54.41 144 SER A N 1
ATOM 1193 C CA . SER A 1 144 ? -17.268 20.384 -16.892 1.00 54.41 144 SER A CA 1
ATOM 1194 C C . SER A 1 144 ? -17.836 21.351 -15.849 1.00 54.41 144 SER A C 1
ATOM 1196 O O . SER A 1 144 ? -19.012 21.708 -15.932 1.00 54.41 144 SER A O 1
ATOM 1198 N N . LEU A 1 145 ? -17.014 21.787 -14.890 1.00 53.75 145 LEU A N 1
ATOM 1199 C CA . LEU A 1 145 ? -17.395 22.779 -13.883 1.00 53.75 145 LEU A CA 1
ATOM 1200 C C . LEU A 1 145 ? -17.492 24.191 -14.477 1.00 53.75 145 LEU A C 1
ATOM 1202 O O . LEU A 1 145 ? -18.442 24.910 -14.186 1.00 53.75 145 LEU A O 1
ATOM 1206 N N . ILE A 1 146 ? -16.558 24.573 -15.354 1.00 64.25 146 ILE A N 1
ATOM 1207 C CA . ILE A 1 146 ? -16.540 25.906 -15.983 1.00 64.25 146 ILE A CA 1
ATOM 1208 C C . ILE A 1 146 ? -17.620 26.037 -17.070 1.00 64.25 146 ILE A C 1
ATOM 1210 O O . ILE A 1 146 ? -18.191 27.107 -17.256 1.00 64.25 146 ILE A O 1
ATOM 1214 N N . THR A 1 147 ? -17.936 24.952 -17.780 1.00 61.53 147 THR A N 1
ATOM 1215 C CA . THR A 1 147 ? -18.943 24.951 -18.858 1.00 61.53 147 THR A CA 1
ATOM 1216 C C . THR A 1 147 ? -20.373 24.713 -18.364 1.00 61.53 147 THR A C 1
ATOM 1218 O O . THR A 1 147 ? -21.257 24.511 -19.194 1.00 61.53 147 THR A O 1
ATOM 1221 N N . PHE A 1 148 ? -20.623 24.722 -17.042 1.00 54.53 148 PHE A N 1
ATOM 1222 C CA . PHE A 1 148 ? -21.945 24.471 -16.438 1.00 54.53 148 PHE A CA 1
ATOM 1223 C C . PHE A 1 148 ? -22.650 23.226 -17.017 1.00 54.53 148 PHE A C 1
ATOM 1225 O O . PHE A 1 148 ? -23.858 23.217 -17.243 1.00 54.53 148 PHE A O 1
ATOM 1232 N N . GLY A 1 149 ? -21.892 22.162 -17.304 1.00 52.59 149 GLY A N 1
ATOM 1233 C CA . GLY A 1 149 ? -22.444 20.918 -17.851 1.00 52.59 149 GLY A CA 1
ATOM 1234 C C . GLY A 1 149 ? -22.895 20.967 -19.320 1.00 52.59 149 GLY A C 1
ATOM 1235 O O . GLY A 1 149 ? -23.533 20.021 -19.774 1.00 52.59 149 GLY A O 1
ATOM 1236 N N . ILE A 1 150 ? -22.557 22.014 -20.085 1.00 56.72 150 ILE A N 1
ATOM 1237 C CA . ILE A 1 150 ? -22.934 22.164 -21.509 1.00 56.72 150 ILE A CA 1
ATOM 1238 C C . ILE A 1 150 ? -21.955 21.424 -22.448 1.00 56.72 150 ILE A C 1
ATOM 1240 O O . ILE A 1 150 ? -22.167 21.364 -23.659 1.00 56.72 150 ILE A O 1
ATOM 1244 N N . TYR A 1 151 ? -20.887 20.813 -21.922 1.00 50.62 151 TYR A N 1
ATOM 1245 C CA . TYR A 1 151 ? -19.945 20.065 -22.755 1.00 50.62 151 TYR A CA 1
ATOM 1246 C C . TYR A 1 151 ? -20.659 18.896 -23.469 1.00 50.62 151 TYR A C 1
ATOM 1248 O O . TYR A 1 151 ? -21.214 18.017 -22.801 1.00 50.62 151 TYR A O 1
ATOM 1256 N N . PRO A 1 152 ? -20.684 18.858 -24.816 1.00 48.31 152 PRO A N 1
ATOM 1257 C CA . PRO A 1 152 ? -21.495 17.891 -25.538 1.00 48.31 152 PRO A CA 1
ATOM 1258 C C . PRO A 1 152 ? -20.966 16.467 -25.321 1.00 48.31 152 PRO A C 1
ATOM 1260 O O . PRO A 1 152 ? -19.831 16.148 -25.676 1.00 48.31 152 PRO A O 1
ATOM 1263 N N . LYS A 1 153 ? -21.832 15.593 -24.785 1.00 45.53 153 LYS A N 1
ATOM 1264 C CA . LYS A 1 153 ? -21.698 14.124 -24.766 1.00 45.53 153 LYS A CA 1
ATOM 1265 C C . LYS A 1 153 ? -21.700 13.561 -26.197 1.00 45.53 153 LYS A C 1
ATOM 1267 O O . LYS A 1 153 ? -22.651 12.911 -26.618 1.00 45.53 153 LYS A O 1
ATOM 1272 N N . LYS A 1 154 ? -20.663 13.832 -26.985 1.00 45.25 154 LYS A N 1
ATOM 1273 C CA . LYS A 1 154 ? -20.451 13.199 -28.293 1.00 45.25 154 LYS A CA 1
ATOM 1274 C C . LYS A 1 154 ? -19.004 12.751 -28.421 1.00 45.25 154 LYS A C 1
ATOM 1276 O O . LYS A 1 154 ? -18.214 13.432 -29.058 1.00 45.25 154 LYS A O 1
ATOM 1281 N N . ALA A 1 155 ? -18.685 11.634 -27.767 1.00 44.75 155 ALA A N 1
ATOM 1282 C CA . ALA A 1 155 ? -17.625 10.688 -28.138 1.00 44.75 155 ALA A CA 1
ATOM 1283 C C . ALA A 1 155 ? -17.445 9.652 -27.016 1.00 44.75 155 ALA A C 1
ATOM 1285 O O . ALA A 1 155 ? -16.455 9.711 -26.296 1.00 44.75 155 ALA A O 1
ATOM 1286 N N . GLU A 1 156 ? -18.401 8.738 -26.824 1.00 46.62 156 GLU A N 1
ATOM 1287 C CA . GLU A 1 156 ? -18.125 7.473 -26.112 1.00 46.62 156 GLU A CA 1
ATOM 1288 C C . GLU A 1 156 ? -19.206 6.404 -26.363 1.00 46.62 156 GLU A C 1
ATOM 1290 O O . GLU A 1 156 ? -19.532 5.609 -25.493 1.00 46.62 156 GLU A O 1
ATOM 1295 N N . GLU A 1 157 ? -19.781 6.377 -27.569 1.00 42.56 157 GLU A N 1
ATOM 1296 C CA . GLU A 1 157 ? -20.825 5.408 -27.949 1.00 42.56 157 GLU A CA 1
ATOM 1297 C C . GLU A 1 157 ? -20.273 4.246 -28.800 1.00 42.56 157 GLU A C 1
ATOM 1299 O O . GLU A 1 157 ? -20.975 3.672 -29.624 1.00 42.56 157 GLU A O 1
ATOM 1304 N N . SER A 1 158 ? -18.996 3.885 -28.634 1.00 40.59 158 SER A N 1
ATOM 1305 C CA . SER A 1 158 ? -18.389 2.781 -29.393 1.00 40.59 158 SER A CA 1
ATOM 1306 C C . SER A 1 158 ? -17.326 2.010 -28.606 1.00 40.59 158 SER A C 1
ATOM 1308 O O . SER A 1 158 ? -16.221 1.823 -29.105 1.00 40.59 158 SER A O 1
ATOM 1310 N N . GLU A 1 159 ? -17.613 1.608 -27.364 1.00 42.81 159 GLU A N 1
ATOM 1311 C CA . GLU A 1 159 ? -16.764 0.625 -26.655 1.00 42.81 159 GLU A CA 1
ATOM 1312 C C . GLU A 1 159 ? -17.441 -0.031 -25.436 1.00 42.81 159 GLU A C 1
ATOM 1314 O O . GLU A 1 159 ? -16.785 -0.523 -24.520 1.00 42.81 159 GLU A O 1
ATOM 1319 N N . SER A 1 160 ? -18.772 -0.072 -25.407 1.00 41.69 160 SER A N 1
ATOM 1320 C CA . SER A 1 160 ? -19.558 -0.843 -24.435 1.00 41.69 160 SER A CA 1
ATOM 1321 C C . SER A 1 160 ? -19.728 -2.300 -24.894 1.00 41.69 160 SER A C 1
ATOM 1323 O O . SER A 1 160 ? -20.815 -2.868 -24.852 1.00 41.69 160 SER A O 1
ATOM 1325 N N . GLU A 1 161 ? -18.638 -2.923 -25.344 1.00 42.44 161 GLU A N 1
ATOM 1326 C CA . GLU A 1 161 ? -18.563 -4.374 -25.518 1.00 42.44 161 GLU A CA 1
ATOM 1327 C C . GLU A 1 161 ? -18.225 -5.004 -24.161 1.00 42.44 161 GLU A C 1
ATOM 1329 O O . GLU A 1 161 ? -17.089 -4.907 -23.706 1.00 42.44 161 GLU A O 1
ATOM 1334 N N . ASN A 1 162 ? -19.227 -5.598 -23.498 1.00 41.19 162 ASN A N 1
ATOM 1335 C CA . ASN A 1 162 ? -19.106 -6.583 -22.407 1.00 41.19 162 ASN A CA 1
ATOM 1336 C C . ASN A 1 162 ? -17.882 -6.422 -21.482 1.00 41.19 162 ASN A C 1
ATOM 1338 O O . ASN A 1 162 ? -17.100 -7.355 -21.297 1.00 41.19 162 ASN A O 1
ATOM 1342 N N . ILE A 1 163 ? -17.692 -5.239 -20.897 1.00 57.91 163 ILE A N 1
ATOM 1343 C CA . ILE A 1 163 ? -16.682 -5.064 -19.855 1.00 57.91 163 ILE A CA 1
ATOM 1344 C C . ILE A 1 163 ? -17.297 -5.657 -18.592 1.00 57.91 163 ILE A C 1
ATOM 1346 O O . ILE A 1 163 ? -18.246 -5.083 -18.059 1.00 57.91 163 ILE A O 1
ATOM 1350 N N . GLU A 1 164 ? -16.801 -6.811 -18.135 1.00 61.81 164 GLU A N 1
ATOM 1351 C CA . GLU A 1 164 ? -17.055 -7.246 -16.761 1.00 61.81 164 GLU A CA 1
ATOM 1352 C C . GLU A 1 164 ? -16.720 -6.065 -15.845 1.00 61.81 164 GLU A C 1
ATOM 1354 O O . GLU A 1 164 ? -15.584 -5.589 -15.806 1.00 61.81 164 GLU A O 1
ATOM 1359 N N . LEU A 1 165 ? -17.736 -5.519 -15.182 1.00 73.62 165 LEU A N 1
ATOM 1360 C CA . LEU A 1 165 ? -17.546 -4.448 -14.219 1.00 73.62 165 LEU A CA 1
ATOM 1361 C C . LEU A 1 165 ? -16.942 -5.096 -12.976 1.00 73.62 165 LEU A C 1
ATOM 1363 O O . LEU A 1 165 ? -17.626 -5.841 -12.273 1.00 73.62 165 LEU A O 1
ATOM 1367 N N . GLY A 1 166 ? -15.649 -4.857 -12.750 1.00 79.06 166 GLY A N 1
ATOM 1368 C CA . GLY A 1 166 ? -14.987 -5.258 -11.513 1.00 79.06 166 GLY A CA 1
ATOM 1369 C C . GLY A 1 166 ? -15.729 -4.698 -10.297 1.00 79.06 166 GLY A C 1
ATOM 1370 O O . GLY A 1 166 ? -16.375 -3.650 -10.370 1.00 79.06 166 GLY A O 1
ATOM 1371 N N . ASP A 1 167 ? -15.656 -5.391 -9.164 1.00 82.88 167 ASP A N 1
ATOM 1372 C CA . ASP A 1 167 ? -16.334 -4.952 -7.945 1.00 82.88 167 ASP A CA 1
ATOM 1373 C C . ASP A 1 167 ? -15.503 -3.884 -7.219 1.00 82.88 167 ASP A C 1
ATOM 1375 O O . ASP A 1 167 ? -14.534 -4.175 -6.513 1.00 82.88 167 ASP A O 1
ATOM 1379 N N . GLU A 1 168 ? -15.898 -2.619 -7.379 1.00 85.00 168 GLU A N 1
ATOM 1380 C CA . GLU A 1 168 ? -15.200 -1.461 -6.803 1.00 85.00 168 GLU A CA 1
ATOM 1381 C C . GLU A 1 168 ? -15.077 -1.547 -5.275 1.00 85.00 168 GLU A C 1
ATOM 1383 O O . GLU A 1 168 ? -14.109 -1.057 -4.691 1.00 85.00 168 GLU A O 1
ATOM 1388 N N . ARG A 1 169 ? -16.009 -2.241 -4.605 1.00 85.19 169 ARG A N 1
ATOM 1389 C CA . ARG A 1 169 ? -16.026 -2.372 -3.140 1.00 85.19 169 ARG A CA 1
ATOM 1390 C C . ARG A 1 169 ? -14.858 -3.192 -2.616 1.00 85.19 169 ARG A C 1
ATOM 1392 O O . ARG A 1 169 ? -14.522 -3.054 -1.438 1.00 85.19 169 ARG A O 1
ATOM 1399 N N . VAL A 1 170 ? -14.237 -4.016 -3.463 1.00 88.12 170 VAL A N 1
ATOM 1400 C CA . VAL A 1 170 ? -13.070 -4.852 -3.135 1.00 88.12 170 VAL A CA 1
ATOM 1401 C C . VAL A 1 170 ? -11.809 -4.461 -3.885 1.00 88.12 170 VAL A C 1
ATOM 1403 O O . VAL A 1 170 ? -10.795 -5.153 -3.760 1.00 88.12 170 VAL A O 1
ATOM 1406 N N . TRP A 1 171 ? -11.819 -3.329 -4.588 1.00 91.12 171 TRP A N 1
ATOM 1407 C CA . TRP A 1 171 ? -10.620 -2.787 -5.216 1.00 91.12 171 TRP A CA 1
ATOM 1408 C C . TRP A 1 171 ? -9.438 -2.809 -4.226 1.00 91.12 171 TRP A C 1
ATOM 1410 O O . TRP A 1 171 ? -9.627 -2.439 -3.058 1.00 91.12 171 TRP A O 1
ATOM 1420 N N . PRO A 1 172 ? -8.231 -3.270 -4.617 1.00 92.69 172 PRO A N 1
ATOM 1421 C CA . PRO A 1 172 ? -7.741 -3.523 -5.983 1.00 92.69 172 PRO A CA 1
ATOM 1422 C C . PRO A 1 172 ? -7.993 -4.935 -6.535 1.00 92.69 172 PRO A C 1
ATOM 1424 O O . PRO A 1 172 ? -7.539 -5.235 -7.639 1.00 92.69 172 PRO A O 1
ATOM 1427 N N . PHE A 1 173 ? -8.700 -5.804 -5.807 1.00 92.50 173 PHE A N 1
ATOM 1428 C CA . PHE A 1 173 ? -9.183 -7.064 -6.380 1.00 92.50 173 PHE A CA 1
ATOM 1429 C C . PHE A 1 173 ? -10.221 -6.772 -7.458 1.00 92.50 173 PHE A C 1
ATOM 1431 O O . PHE A 1 173 ? -10.907 -5.751 -7.390 1.00 92.50 173 PHE A O 1
ATOM 1438 N N . PHE A 1 174 ? -10.315 -7.632 -8.468 1.00 90.19 174 PHE A N 1
ATOM 1439 C CA . PHE A 1 174 ? -11.293 -7.445 -9.537 1.00 90.19 174 PHE A CA 1
ATOM 1440 C C . PHE A 1 174 ? -12.634 -8.078 -9.160 1.00 90.19 174 PHE A C 1
ATOM 1442 O O . PHE A 1 174 ? -13.694 -7.536 -9.469 1.00 90.19 174 PHE A O 1
ATOM 1449 N N . ARG A 1 175 ? -12.592 -9.198 -8.428 1.00 91.12 175 ARG A N 1
ATOM 1450 C CA . ARG A 1 175 ? -13.777 -9.950 -7.998 1.00 91.12 175 ARG A CA 1
ATOM 1451 C C . ARG A 1 175 ? -13.825 -10.111 -6.481 1.00 91.12 175 ARG A C 1
ATOM 1453 O O . ARG A 1 175 ? -12.808 -10.351 -5.830 1.00 91.12 175 ARG A O 1
ATOM 1460 N N . GLN A 1 176 ? -15.037 -10.090 -5.924 1.00 91.69 176 GLN A N 1
ATOM 1461 C CA . GLN A 1 176 ? -15.296 -10.361 -4.502 1.00 91.69 176 GLN A CA 1
ATOM 1462 C C . GLN A 1 176 ? -14.716 -11.716 -4.056 1.00 91.69 176 GLN A C 1
ATOM 1464 O O . GLN A 1 176 ? -14.114 -11.820 -2.990 1.00 91.69 176 GLN A O 1
ATOM 1469 N N . THR A 1 177 ? -14.821 -12.743 -4.903 1.00 93.12 177 THR A N 1
ATOM 1470 C CA . THR A 1 177 ? -14.332 -14.101 -4.614 1.00 93.12 177 THR A CA 1
ATOM 1471 C C . THR A 1 177 ? -12.818 -14.166 -4.404 1.00 93.12 177 THR A C 1
ATOM 1473 O O . THR A 1 177 ? -12.336 -14.981 -3.622 1.00 93.12 177 THR A O 1
ATOM 1476 N N . GLU A 1 178 ? -12.047 -13.314 -5.083 1.00 93.12 178 GLU A N 1
ATOM 1477 C CA . GLU A 1 178 ? -10.587 -13.250 -4.928 1.00 93.12 178 GLU A CA 1
ATOM 1478 C C . GLU A 1 178 ? -10.207 -12.646 -3.585 1.00 93.12 178 GLU A C 1
ATOM 1480 O O . GLU A 1 178 ? -9.324 -13.152 -2.892 1.00 93.12 178 GLU A O 1
ATOM 1485 N N . PHE A 1 179 ? -10.906 -11.575 -3.213 1.00 92.12 179 PHE A N 1
ATOM 1486 C CA . PHE A 1 179 ? -10.718 -10.914 -1.935 1.00 92.12 179 PHE A CA 1
ATOM 1487 C C . PHE A 1 179 ? -11.057 -11.852 -0.772 1.00 92.12 179 PHE A C 1
ATOM 1489 O O . PHE A 1 179 ? -10.259 -11.999 0.154 1.00 92.12 179 PHE A O 1
ATOM 1496 N N . GLU A 1 180 ? -12.198 -12.540 -0.846 1.00 93.12 180 GLU A N 1
ATOM 1497 C CA . GLU A 1 180 ? -12.624 -13.513 0.166 1.00 93.12 180 GLU A CA 1
ATOM 1498 C C . GLU A 1 180 ? -11.648 -14.682 0.288 1.00 93.12 180 GLU A C 1
ATOM 1500 O O . GLU A 1 180 ? -11.287 -15.072 1.399 1.00 93.12 180 GLU A O 1
ATOM 1505 N N . LYS A 1 181 ? -11.164 -15.212 -0.840 1.00 93.12 181 LYS A N 1
ATOM 1506 C CA . LYS A 1 181 ? -10.149 -16.268 -0.847 1.00 93.12 181 LYS A CA 1
ATOM 1507 C C . LYS A 1 181 ? -8.888 -15.838 -0.093 1.00 93.12 181 LYS A C 1
ATOM 1509 O O . LYS A 1 181 ? -8.422 -16.561 0.783 1.00 93.12 181 LYS A O 1
ATOM 1514 N N . GLU A 1 182 ? -8.347 -14.660 -0.400 1.00 92.06 182 GLU A N 1
ATOM 1515 C CA . GLU A 1 182 ? -7.102 -14.188 0.221 1.00 92.06 182 GLU A CA 1
ATOM 1516 C C . GLU A 1 182 ? -7.288 -13.792 1.697 1.00 92.06 182 GLU A C 1
ATOM 1518 O O . GLU A 1 182 ? -6.353 -13.931 2.488 1.00 92.06 182 GLU A O 1
ATOM 1523 N N . ILE A 1 183 ? -8.487 -13.353 2.101 1.00 89.88 183 ILE A N 1
ATOM 1524 C CA . ILE A 1 183 ? -8.833 -13.162 3.520 1.00 89.88 183 ILE A CA 1
ATOM 1525 C C . ILE A 1 183 ? -8.816 -14.490 4.280 1.00 89.88 183 ILE A C 1
ATOM 1527 O O . ILE A 1 183 ? -8.294 -14.544 5.395 1.00 89.88 183 ILE A O 1
ATOM 1531 N N . ASN A 1 184 ? -9.389 -15.543 3.694 1.00 87.50 184 ASN A N 1
ATOM 1532 C CA . ASN A 1 184 ? -9.531 -16.846 4.344 1.00 87.50 184 ASN A CA 1
ATOM 1533 C C . ASN A 1 184 ? -8.215 -17.644 4.374 1.00 87.50 184 ASN A C 1
ATOM 1535 O O . ASN A 1 184 ? -8.016 -18.466 5.268 1.00 87.50 184 ASN A O 1
ATOM 1539 N N . GLU A 1 185 ? -7.283 -17.367 3.456 1.00 83.56 185 GLU A N 1
ATOM 1540 C CA . GLU A 1 185 ? -5.971 -18.025 3.371 1.00 83.56 185 GLU A CA 1
ATOM 1541 C C . GLU A 1 185 ? -4.792 -17.036 3.528 1.00 83.56 185 GLU A C 1
ATOM 1543 O O . GLU A 1 185 ? -3.957 -16.881 2.630 1.00 83.56 185 GLU A O 1
ATOM 1548 N N . PRO A 1 186 ? -4.648 -16.357 4.685 1.00 72.88 186 PRO A N 1
ATOM 1549 C CA . PRO A 1 186 ? -3.694 -15.264 4.831 1.00 72.88 186 PRO A CA 1
ATOM 1550 C C . PRO A 1 186 ? -2.236 -15.753 4.805 1.00 72.88 186 PRO A C 1
ATOM 1552 O O . PRO A 1 186 ? -1.718 -16.328 5.769 1.00 72.88 186 PRO A O 1
ATOM 1555 N N . LYS A 1 187 ? -1.506 -15.418 3.733 1.00 75.56 187 LYS A N 1
ATOM 1556 C CA . LYS A 1 187 ? -0.095 -15.818 3.529 1.00 75.56 187 LYS A CA 1
ATOM 1557 C C . LYS A 1 187 ? 0.869 -15.354 4.633 1.00 75.56 187 LYS A C 1
ATOM 1559 O O . LYS A 1 187 ? 1.870 -16.013 4.888 1.00 75.56 187 LYS A O 1
ATOM 1564 N N . TYR A 1 188 ? 0.585 -14.241 5.316 1.00 62.62 18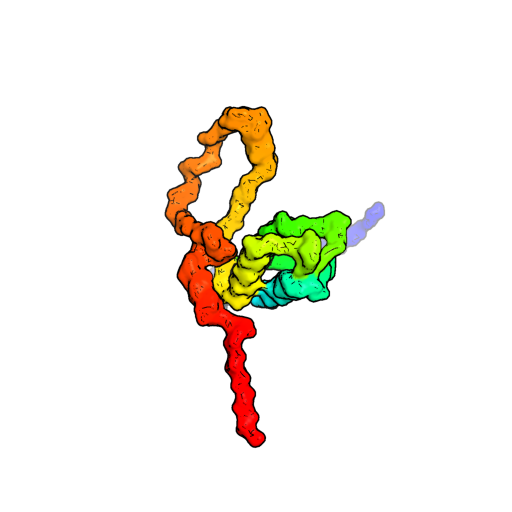8 TYR A N 1
ATOM 1565 C CA . TYR A 1 188 ? 1.436 -13.711 6.397 1.00 62.62 188 TYR A CA 1
ATOM 1566 C C . TYR A 1 188 ? 1.230 -14.379 7.764 1.00 62.62 188 TYR A C 1
ATOM 1568 O O . TYR A 1 188 ? 2.064 -14.200 8.652 1.00 62.62 188 TYR A O 1
ATOM 1576 N N . LEU A 1 189 ? 0.131 -15.112 7.951 1.00 60.06 189 LEU A N 1
ATOM 1577 C CA . LEU A 1 189 ? -0.226 -15.735 9.229 1.00 60.06 189 LEU A CA 1
ATOM 1578 C C . LEU A 1 189 ? -0.099 -17.262 9.192 1.00 60.06 189 LEU A C 1
ATOM 1580 O O . LEU A 1 189 ? -0.158 -17.906 10.239 1.00 60.06 189 LEU A O 1
ATOM 1584 N N . ASN A 1 190 ? 0.143 -17.842 8.013 1.00 55.59 190 ASN A N 1
ATOM 1585 C CA . ASN A 1 190 ? 0.254 -19.283 7.839 1.00 55.59 190 ASN A CA 1
ATOM 1586 C C . ASN A 1 190 ? 1.638 -19.788 8.284 1.00 55.59 190 ASN A C 1
ATOM 1588 O O . ASN A 1 190 ? 2.564 -20.002 7.501 1.00 55.59 190 ASN A O 1
ATOM 1592 N N . LYS A 1 191 ? 1.812 -19.923 9.598 1.00 45.75 191 LYS A N 1
ATOM 1593 C CA . LYS A 1 191 ? 3.047 -20.392 10.222 1.00 45.75 191 LYS A CA 1
ATOM 1594 C C . LYS A 1 191 ? 3.081 -21.923 10.233 1.00 45.75 191 LYS A C 1
ATOM 1596 O O . LYS A 1 191 ? 2.959 -22.531 11.292 1.00 45.75 191 LYS A O 1
ATOM 1601 N N . LYS A 1 192 ? 3.330 -22.570 9.090 1.00 49.69 192 LYS A N 1
ATOM 1602 C CA . LYS A 1 192 ? 3.896 -23.930 9.127 1.00 49.69 192 LYS A CA 1
ATOM 1603 C C . LYS A 1 192 ? 5.355 -23.813 9.571 1.00 49.69 192 LYS A C 1
ATOM 1605 O O . LYS A 1 192 ? 6.269 -23.725 8.759 1.00 49.69 192 LYS A O 1
ATOM 1610 N N . ARG A 1 193 ? 5.579 -23.743 10.889 1.00 46.75 193 ARG A N 1
ATOM 1611 C CA . ARG A 1 193 ? 6.889 -24.054 11.472 1.00 46.75 193 ARG A CA 1
ATOM 1612 C C . ARG A 1 193 ? 7.155 -25.519 11.140 1.00 46.75 193 ARG A C 1
ATOM 1614 O O . ARG A 1 193 ? 6.575 -26.395 11.771 1.00 46.75 193 ARG A O 1
ATOM 1621 N N . HIS A 1 194 ? 8.010 -25.781 10.158 1.00 46.41 194 HIS A N 1
ATOM 1622 C CA . HIS A 1 194 ? 8.690 -27.067 10.081 1.00 46.41 194 HIS A CA 1
ATOM 1623 C C . HIS A 1 194 ? 9.574 -27.170 11.328 1.00 46.41 194 HIS A C 1
ATOM 1625 O O . HIS A 1 194 ? 10.687 -26.651 11.364 1.00 46.41 194 HIS A O 1
ATOM 1631 N N . HIS A 1 195 ? 9.032 -27.756 12.394 1.00 43.75 195 HIS A N 1
ATOM 1632 C CA . HIS A 1 195 ? 9.859 -28.331 13.440 1.00 43.75 195 HIS A CA 1
ATOM 1633 C C . HIS A 1 195 ? 10.537 -29.546 12.812 1.00 43.75 195 HIS A C 1
ATOM 1635 O O . HIS A 1 195 ? 9.930 -30.604 12.684 1.00 43.75 195 HIS A O 1
ATOM 1641 N N . ASN A 1 196 ? 11.776 -29.364 12.359 1.00 47.25 196 ASN A N 1
ATOM 1642 C CA . ASN A 1 196 ? 12.669 -30.488 12.136 1.00 47.25 196 ASN A CA 1
ATOM 1643 C C . ASN A 1 196 ? 13.014 -31.036 13.520 1.00 47.25 196 ASN A C 1
ATOM 1645 O O . ASN A 1 196 ? 13.758 -30.408 14.271 1.00 47.25 196 ASN A O 1
ATOM 1649 N N . THR A 1 197 ? 12.403 -32.160 13.873 1.00 47.34 197 THR A N 1
ATOM 1650 C CA . THR A 1 197 ? 12.866 -33.004 14.968 1.00 47.34 197 THR A CA 1
ATOM 1651 C C . THR A 1 197 ? 14.108 -33.732 14.469 1.00 47.34 197 THR A C 1
ATOM 1653 O O . THR A 1 197 ? 14.006 -34.557 13.562 1.00 47.34 197 THR A O 1
ATOM 1656 N N . VAL A 1 198 ? 15.266 -33.393 15.031 1.00 51.00 198 VAL A N 1
ATOM 1657 C CA . VAL A 1 198 ? 16.448 -34.261 15.083 1.00 51.00 198 VAL A CA 1
ATOM 1658 C C . VAL A 1 198 ? 16.899 -34.286 16.530 1.00 51.00 198 VAL A C 1
ATOM 1660 O O . VAL A 1 198 ? 16.978 -33.181 17.115 1.00 51.00 198 VAL A O 1
#

Radius of gyration: 27.99 Å; chains: 1; bounding box: 64×60×83 Å

Secondary structure (DSSP, 8-state):
-------------------------SSSSSSHHHHTTSSS---HHHHHHHHHHHHHHHTTSS-HHHHHHHHGGGPSP--HHHHHHHHHHHTT--SSS---SSGGGPPPHHHHHHHHHHHHHHHS-----S-------HHHHHHHHHTTT-S---S-SS--S------GGGTTSSSHHHHHHHHHS-TTT---------

Foldseek 3Di:
DDDDDDDDDDDDDDDDDDDDDPPDDPDPPPPPVVVVVVLQDQDLVLLVQLLVLLVCQLVQNAKLVRSVVSNVVCPPPSQPLSVVLVVVVVVVDDPPDTGGCDDPNNDDPVVSVSSVLSSLVSNDPDGQPPDPPPPCPVVNVVCCVVVVNPPDPPDDPPDPDDDLQADPVSPVHRHPVSSVVSVVVPPVPPDPPPPPDD

pLDDT: mean 70.77, std 24.01, range [27.45, 97.5]